Protein AF-A7TBU0-F1 (afdb_monomer)

Solvent-accessible surface area (backbone atoms only — not comparable to full-atom values): 12551 Å² total; per-residue (Å²): 108,48,80,54,97,91,40,65,34,47,54,54,69,54,72,57,92,52,27,30,35,24,38,40,32,31,72,94,74,73,43,72,50,80,39,81,42,82,47,44,81,73,44,90,54,85,77,61,45,43,61,54,53,47,50,53,50,46,59,56,48,52,48,53,46,51,52,48,54,51,55,54,58,72,72,38,53,47,94,56,88,58,69,31,70,50,41,38,29,45,33,42,35,36,43,87,88,78,66,47,77,46,77,49,49,29,39,32,44,81,53,55,54,31,36,38,38,32,31,73,91,43,74,60,38,40,34,37,33,34,75,70,91,46,90,58,37,25,44,28,39,71,51,60,41,95,78,55,57,68,60,49,72,72,66,61,67,60,33,55,35,39,46,45,73,58,46,98,86,53,35,31,56,28,36,37,20,75,83,59,43,32,42,33,38,49,51,89,85,60,88,72,90,71,84,75,80,78,73,85,77,81,82,80,86,81,82,85,90,80,89,85,89,80,135

Sequence (215 aa):
MRFVRGFVARQKGGNIDSYNAGFSVIPELQVAMNIFVNNINVLPKQGTTCFDVADFVHDVFLQALNETLFEMRKDAKFPIDSKPFLGTYQVTQIQALTQRQLNFTAVIEQDGEKLLVIPKANPRGGFALTYIGKPLLFQGEAFSGLGGSCVSSHLGLFGMVKFDPPDAQGFSPGFSAACWKVFAKRITGSSTYESRDHSIVEPRLDDGPSFFSLV

Secondary structure (DSSP, 8-state):
-EEETTEEEEEEEEEETTEEEEEEEEGGGTEEEEEEES-GGGSSSTT--HHHHHHHHHHHHHHHHHHHHHHHHHS---SS--GGG-EEEEEEEE-TTT--EEEEEEEEEEETTEEEEEETT-TT--EEEEEEEETTEEEEEE--SS-S-HHHHHTT-PEEEEEPPP-TTS---EEEEGGGTEEEEE-TT--------------------------

Radius of gyration: 23.62 Å; Cα contacts (8 Å, |Δi|>4): 353; chains: 1; bounding box: 53×41×66 Å

Nearest PDB structures (foldseek):
  8pn8-assembly1_G  TM=3.926E-01  e=4.273E-02  Methylorubrum extorquens AM1
  6ybp-assembly1_L  TM=3.861E-01  e=9.067E-02  Methylorubrum extorquens AM1
  6ybp-assembly1_J  TM=2.424E-01  e=2.125E-02  Methylorubrum extorquens AM1
  2yg2-assembly2_B  TM=3.976E-01  e=2.046E+00  Homo sapiens
  8d4w-assembly1_A-2  TM=2.253E-01  e=2.677E+00  Mycolicibacterium smegmatis

Organism: Nematostella vectensis (NCBI:txid45351)

Structure (mmCIF, N/CA/C/O backbone):
data_AF-A7TBU0-F1
#
_entry.id   AF-A7TBU0-F1
#
loop_
_atom_site.group_PDB
_atom_site.id
_atom_site.type_symbol
_atom_site.label_atom_id
_atom_site.label_alt_id
_atom_site.label_comp_id
_atom_site.label_asym_id
_atom_site.label_entity_id
_atom_site.label_seq_id
_atom_site.pdbx_PDB_ins_code
_atom_site.Cartn_x
_atom_site.Cartn_y
_atom_site.Cartn_z
_atom_site.occupancy
_atom_site.B_iso_or_equiv
_atom_site.auth_seq_id
_atom_site.auth_comp_id
_atom_site.auth_asym_id
_atom_site.auth_atom_id
_atom_site.pdbx_PDB_model_num
ATOM 1 N N . MET A 1 1 ? 6.604 11.612 -26.867 1.00 67.94 1 MET A N 1
ATOM 2 C CA . MET A 1 1 ? 5.572 10.879 -26.097 1.00 67.94 1 MET A CA 1
ATOM 3 C C . MET A 1 1 ? 5.041 9.780 -26.989 1.00 67.94 1 MET A C 1
ATOM 5 O O . MET A 1 1 ? 4.783 10.061 -28.153 1.00 67.94 1 MET A O 1
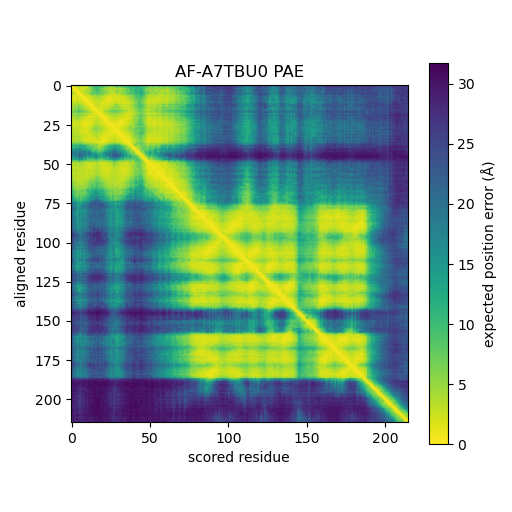ATOM 9 N N . ARG A 1 2 ? 4.934 8.561 -26.466 1.00 74.69 2 ARG A N 1
ATOM 10 C CA . ARG A 1 2 ? 4.471 7.369 -27.187 1.00 74.69 2 ARG A CA 1
ATOM 11 C C . ARG A 1 2 ? 3.543 6.562 -26.282 1.00 74.69 2 ARG A C 1
ATOM 13 O O . ARG A 1 2 ? 3.724 6.571 -25.070 1.00 74.69 2 ARG A O 1
ATOM 20 N N . PHE A 1 3 ? 2.564 5.883 -26.869 1.00 78.75 3 PHE A N 1
ATOM 21 C CA . PHE A 1 3 ? 1.733 4.919 -26.151 1.00 78.75 3 PHE A CA 1
ATOM 22 C C . PHE A 1 3 ? 2.323 3.524 -26.333 1.00 78.75 3 PHE A C 1
ATOM 24 O O . PHE A 1 3 ? 2.519 3.094 -27.467 1.00 78.75 3 PHE A O 1
ATOM 31 N N . VAL A 1 4 ? 2.591 2.829 -25.230 1.00 75.19 4 VAL A N 1
ATOM 32 C CA . VAL A 1 4 ? 3.129 1.465 -25.236 1.00 75.19 4 VAL A CA 1
ATOM 33 C C . VAL A 1 4 ? 2.277 0.618 -24.302 1.00 75.19 4 VAL A C 1
ATOM 35 O O . VAL A 1 4 ? 2.191 0.906 -23.112 1.00 75.19 4 VAL A O 1
ATOM 38 N N . ARG A 1 5 ? 1.591 -0.393 -24.854 1.00 73.75 5 ARG A N 1
ATOM 39 C CA . ARG A 1 5 ? 0.742 -1.344 -24.102 1.00 73.75 5 ARG A CA 1
ATOM 40 C C . ARG A 1 5 ? -0.248 -0.683 -23.125 1.00 73.75 5 ARG A C 1
ATOM 42 O O . ARG A 1 5 ? -0.460 -1.173 -22.025 1.00 73.75 5 ARG A O 1
ATOM 49 N N . GLY A 1 6 ? -0.858 0.432 -23.534 1.00 75.31 6 GLY A N 1
ATOM 50 C CA . GLY A 1 6 ? -1.841 1.167 -22.725 1.00 75.31 6 GLY A CA 1
ATOM 51 C C . GLY A 1 6 ? -1.251 2.199 -21.757 1.00 75.31 6 GLY A C 1
ATOM 52 O O . GLY A 1 6 ? -2.010 2.934 -21.135 1.00 75.31 6 GLY A O 1
ATOM 53 N N . PHE A 1 7 ? 0.077 2.318 -21.676 1.00 80.81 7 PHE A N 1
ATOM 54 C CA . PHE A 1 7 ? 0.768 3.310 -20.850 1.00 80.81 7 PHE A CA 1
ATOM 55 C C . PHE A 1 7 ? 1.349 4.452 -21.687 1.00 80.81 7 PHE A C 1
ATOM 57 O O . PHE A 1 7 ? 1.717 4.268 -22.853 1.00 80.81 7 PHE A O 1
ATOM 64 N N . VAL A 1 8 ? 1.467 5.640 -21.085 1.00 83.81 8 VAL A N 1
ATOM 65 C CA . VAL A 1 8 ? 2.091 6.808 -21.720 1.00 83.81 8 VAL A CA 1
ATOM 66 C C . VAL A 1 8 ? 3.584 6.828 -21.399 1.00 83.81 8 VAL A C 1
ATOM 68 O O . VAL A 1 8 ? 4.013 7.293 -20.345 1.00 83.81 8 VAL A O 1
ATOM 71 N N . ALA A 1 9 ? 4.401 6.397 -22.357 1.00 87.12 9 ALA A N 1
ATOM 72 C CA . ALA A 1 9 ? 5.846 6.540 -22.285 1.00 87.12 9 ALA A CA 1
ATOM 73 C C . ALA A 1 9 ? 6.273 7.970 -22.662 1.00 87.12 9 ALA A C 1
ATOM 75 O O . ALA A 1 9 ? 6.043 8.482 -23.772 1.00 87.12 9 ALA A O 1
ATOM 76 N N . ARG A 1 10 ? 6.944 8.640 -21.725 1.00 88.31 10 ARG A N 1
ATOM 77 C CA . ARG A 1 10 ? 7.571 9.950 -21.917 1.00 88.31 10 ARG A CA 1
ATOM 78 C C . ARG A 1 10 ? 9.047 9.753 -22.205 1.00 88.31 10 ARG A C 1
ATOM 80 O O . ARG A 1 10 ? 9.825 9.430 -21.316 1.00 88.31 10 ARG A O 1
ATOM 87 N N . GLN A 1 11 ? 9.411 9.972 -23.460 1.00 88.25 11 GLN A N 1
ATOM 88 C CA . GLN A 1 11 ? 10.763 9.766 -23.955 1.00 88.25 11 GLN A CA 1
ATOM 89 C C . GLN A 1 11 ? 11.415 11.088 -24.361 1.00 88.25 11 GLN A C 1
ATOM 91 O O . GLN A 1 11 ? 10.754 11.965 -24.928 1.00 88.25 11 GLN A O 1
ATOM 96 N N . LYS A 1 12 ? 12.715 11.211 -24.098 1.00 88.94 12 LYS A N 1
ATOM 97 C CA . LYS A 1 12 ? 13.578 12.283 -24.603 1.00 88.94 12 LYS A CA 1
ATOM 98 C C . LYS A 1 12 ? 14.935 11.694 -24.944 1.00 88.94 12 LYS A C 1
ATOM 100 O O . LYS A 1 12 ? 15.454 10.900 -24.177 1.00 88.94 12 LYS A O 1
ATOM 105 N N . GLY A 1 13 ? 15.515 12.089 -26.066 1.00 88.25 13 GLY A N 1
ATOM 106 C CA . GLY A 1 13 ? 16.815 11.583 -26.491 1.00 88.25 13 GLY A CA 1
ATOM 107 C C . GLY A 1 13 ? 17.667 12.666 -27.122 1.00 88.25 13 GLY A C 1
ATOM 108 O O . GLY A 1 13 ? 17.209 13.792 -27.327 1.00 88.25 13 GLY A O 1
ATOM 109 N N . GLY A 1 14 ? 18.912 12.307 -27.394 1.00 83.44 14 GLY A N 1
ATOM 110 C CA . GLY A 1 14 ? 19.902 13.160 -28.025 1.00 83.44 14 GLY A CA 1
ATOM 111 C C . GLY A 1 14 ? 20.993 12.322 -28.674 1.00 83.44 14 GLY A C 1
ATOM 112 O O . GLY A 1 14 ? 21.224 11.171 -28.301 1.00 83.44 14 GLY A O 1
ATOM 113 N N . ASN A 1 15 ? 21.651 12.907 -29.663 1.00 84.81 15 ASN A N 1
ATOM 114 C CA . ASN A 1 15 ? 22.709 12.270 -30.425 1.00 84.81 15 ASN A CA 1
ATOM 115 C C . ASN A 1 15 ? 23.954 13.156 -30.468 1.00 84.81 15 ASN A C 1
ATOM 117 O O . ASN A 1 15 ? 23.857 14.381 -30.525 1.00 84.81 15 ASN A O 1
ATOM 121 N N . ILE A 1 16 ? 25.118 12.513 -30.463 1.00 83.25 16 ILE A N 1
ATOM 122 C CA . ILE A 1 16 ? 26.411 13.129 -30.762 1.00 83.25 16 ILE A CA 1
ATOM 123 C C . ILE A 1 16 ? 27.105 12.172 -31.725 1.00 83.25 16 ILE A C 1
ATOM 125 O O . ILE A 1 16 ? 27.402 11.041 -31.352 1.00 83.25 16 ILE A O 1
ATOM 129 N N . ASP A 1 17 ? 27.319 12.594 -32.968 1.00 84.06 17 ASP A N 1
ATOM 130 C CA . ASP A 1 17 ? 27.868 11.753 -34.037 1.00 84.06 17 ASP A CA 1
ATOM 131 C C . ASP A 1 17 ? 27.127 10.403 -34.166 1.00 84.06 17 ASP A C 1
ATOM 133 O O . ASP A 1 17 ? 25.919 10.372 -34.414 1.00 84.06 17 ASP A O 1
ATOM 137 N N . SER A 1 18 ? 27.832 9.279 -33.987 1.00 80.19 18 SER A N 1
ATOM 138 C CA . SER A 1 18 ? 27.267 7.923 -33.993 1.00 80.19 18 SER A CA 1
ATOM 139 C C . SER A 1 18 ? 26.702 7.471 -32.642 1.00 80.19 18 SER A C 1
ATOM 141 O O . SER A 1 18 ? 26.138 6.378 -32.561 1.00 80.19 18 SER A O 1
ATOM 143 N N . TYR A 1 19 ? 26.866 8.267 -31.586 1.00 83.19 19 TYR A N 1
ATOM 144 C CA . TYR A 1 19 ? 26.372 7.968 -30.247 1.00 83.19 19 TYR A CA 1
ATOM 145 C C . TYR A 1 19 ? 24.928 8.437 -30.108 1.00 83.19 19 TYR A C 1
ATOM 147 O O . TYR A 1 19 ? 24.568 9.546 -30.510 1.00 83.19 19 TYR A O 1
ATOM 155 N N . ASN A 1 20 ? 24.097 7.601 -29.497 1.00 85.62 20 ASN A N 1
ATOM 156 C CA . ASN A 1 20 ? 22.697 7.907 -29.257 1.00 85.62 20 ASN A CA 1
ATOM 157 C C . ASN A 1 20 ? 22.343 7.617 -27.797 1.00 85.62 20 ASN A C 1
ATOM 159 O O . ASN A 1 20 ? 22.693 6.564 -27.268 1.00 85.62 20 ASN A O 1
ATOM 163 N N . ALA A 1 21 ? 21.656 8.547 -27.144 1.00 88.00 21 ALA A N 1
ATOM 164 C CA . ALA A 1 21 ? 21.174 8.384 -25.784 1.00 88.00 21 ALA A CA 1
ATOM 165 C C . ALA A 1 21 ? 19.680 8.699 -25.697 1.00 88.00 21 ALA A C 1
ATOM 167 O O . ALA A 1 21 ? 19.179 9.610 -26.359 1.00 88.00 21 ALA A O 1
ATOM 168 N N . GLY A 1 22 ? 18.973 7.955 -24.853 1.00 89.31 22 GLY A N 1
ATOM 169 C CA . GLY A 1 22 ? 17.542 8.104 -24.628 1.00 89.31 22 GLY A CA 1
ATOM 170 C C . GLY A 1 22 ? 17.189 7.933 -23.161 1.00 89.31 22 GLY A C 1
ATOM 171 O O . GLY A 1 22 ? 17.712 7.057 -22.480 1.00 89.31 22 GLY A O 1
ATOM 172 N N . PHE A 1 23 ? 16.274 8.761 -22.684 1.00 91.19 23 PHE A N 1
ATOM 173 C CA . PHE A 1 23 ? 15.581 8.600 -21.421 1.00 91.19 23 PHE A CA 1
ATOM 174 C C . PHE A 1 23 ? 14.129 8.259 -21.702 1.00 91.19 23 PHE A C 1
ATOM 176 O O . PHE A 1 23 ? 13.505 8.883 -22.566 1.00 91.19 23 PHE A O 1
ATOM 183 N N . SER A 1 24 ? 13.589 7.299 -20.965 1.00 91.06 24 SER A N 1
ATOM 184 C CA . SER A 1 24 ? 12.186 6.921 -21.046 1.00 91.06 24 SER A CA 1
ATOM 185 C C . SER A 1 24 ? 11.595 6.749 -19.657 1.00 91.06 24 SER A C 1
ATOM 187 O O . SER A 1 24 ? 12.209 6.120 -18.798 1.00 91.06 24 SER A O 1
ATOM 189 N N . VAL A 1 25 ? 10.402 7.300 -19.445 1.00 88.75 25 VAL A N 1
ATOM 190 C CA . VAL A 1 25 ? 9.667 7.229 -18.178 1.00 88.75 25 VAL A CA 1
ATOM 191 C C . VAL A 1 25 ? 8.232 6.806 -18.435 1.00 88.75 25 VAL A C 1
ATOM 193 O O . VAL A 1 25 ? 7.577 7.365 -19.315 1.00 88.75 25 VAL A O 1
ATOM 196 N N . ILE A 1 26 ? 7.734 5.887 -17.612 1.00 85.94 26 ILE A N 1
ATOM 197 C CA . ILE A 1 26 ? 6.312 5.565 -17.483 1.00 85.94 26 ILE A CA 1
ATOM 198 C C . ILE A 1 26 ? 5.892 5.976 -16.065 1.00 85.94 26 ILE A C 1
ATOM 200 O O . ILE A 1 26 ? 6.120 5.217 -15.116 1.00 85.94 26 ILE A O 1
ATOM 204 N N . PRO A 1 27 ? 5.355 7.200 -15.885 1.00 77.00 27 PRO A N 1
ATOM 205 C CA . PRO A 1 27 ? 5.055 7.746 -14.562 1.00 77.00 27 PRO A CA 1
ATOM 206 C C . PRO A 1 27 ? 4.079 6.889 -13.756 1.00 77.00 27 PRO A C 1
ATOM 208 O O . PRO A 1 27 ? 4.253 6.744 -12.550 1.00 77.00 27 PRO A O 1
ATOM 211 N N . GLU A 1 28 ? 3.088 6.297 -14.423 1.00 67.88 28 GLU A N 1
ATOM 212 C CA . GLU A 1 28 ? 2.044 5.474 -13.809 1.00 67.88 28 GLU A CA 1
ATOM 213 C C . GLU A 1 28 ? 2.620 4.235 -13.116 1.00 67.88 28 GLU A C 1
ATOM 215 O O . GLU A 1 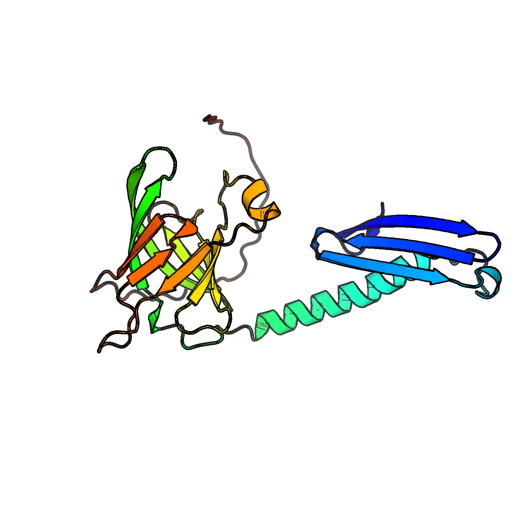28 ? 2.075 3.776 -12.117 1.00 67.88 28 GLU A O 1
ATOM 220 N N . LEU A 1 29 ? 3.743 3.721 -13.622 1.00 75.81 29 LEU A N 1
ATOM 221 C CA . LEU A 1 29 ? 4.433 2.555 -13.072 1.00 75.81 29 LEU A CA 1
ATOM 222 C C . LEU A 1 29 ? 5.639 2.931 -12.207 1.00 75.81 29 LEU A C 1
ATOM 224 O O . LEU A 1 29 ? 6.294 2.045 -11.672 1.00 75.81 29 LEU A O 1
ATOM 228 N N . GLN A 1 30 ? 5.957 4.224 -12.087 1.00 82.19 30 GLN A N 1
ATOM 229 C CA . GLN A 1 30 ? 7.189 4.713 -11.453 1.00 82.19 30 GLN A CA 1
ATOM 230 C C . GLN A 1 30 ? 8.462 4.071 -12.040 1.00 82.19 30 GLN A C 1
ATOM 232 O O . GLN A 1 30 ? 9.470 3.900 -11.357 1.00 82.19 30 GLN A O 1
ATOM 237 N N . VAL A 1 31 ? 8.426 3.736 -13.332 1.00 84.00 31 VAL A N 1
ATOM 238 C CA . VAL A 1 31 ? 9.540 3.112 -14.053 1.00 84.00 31 VAL A CA 1
ATOM 239 C C . VAL A 1 31 ? 10.244 4.168 -14.892 1.00 84.00 31 VAL A C 1
ATOM 241 O O . VAL A 1 31 ? 9.610 4.922 -15.634 1.00 84.00 31 VAL A O 1
ATOM 244 N N . ALA A 1 32 ? 11.570 4.189 -14.809 1.00 87.75 32 ALA A N 1
ATOM 245 C CA . ALA A 1 32 ? 12.422 5.007 -15.657 1.00 87.75 32 ALA A CA 1
ATOM 246 C C . ALA A 1 32 ? 13.610 4.188 -16.166 1.00 87.75 32 ALA A C 1
ATOM 248 O O . ALA A 1 32 ? 14.128 3.322 -15.463 1.00 87.75 32 ALA A O 1
ATOM 249 N N . MET A 1 33 ? 14.062 4.487 -17.381 1.00 89.38 33 MET A N 1
ATOM 250 C CA . MET A 1 33 ? 15.233 3.860 -17.986 1.00 89.38 33 MET A CA 1
ATOM 251 C C . MET A 1 33 ? 16.085 4.879 -18.739 1.00 89.38 33 MET A C 1
ATOM 253 O O . MET A 1 33 ? 15.571 5.808 -19.366 1.00 89.38 33 MET A O 1
ATOM 257 N N . ASN A 1 34 ? 17.397 4.659 -18.697 1.00 91.88 34 ASN A N 1
ATOM 258 C CA . ASN A 1 34 ? 18.381 5.343 -19.525 1.00 91.88 34 ASN A CA 1
ATOM 259 C C . ASN A 1 34 ? 18.964 4.339 -20.517 1.00 91.88 34 ASN A C 1
ATOM 261 O O . ASN A 1 34 ? 19.312 3.223 -20.136 1.00 91.88 34 ASN A O 1
ATOM 265 N N . ILE A 1 35 ? 19.101 4.746 -21.771 1.00 89.19 35 ILE A N 1
ATOM 266 C CA . ILE A 1 35 ? 19.623 3.920 -22.854 1.00 89.19 35 ILE A CA 1
ATOM 267 C C . ILE A 1 35 ? 20.784 4.668 -23.477 1.00 89.19 35 ILE A C 1
ATOM 269 O O . ILE A 1 35 ? 20.631 5.816 -23.890 1.00 89.19 35 ILE A O 1
ATOM 273 N N . PHE A 1 36 ? 21.929 4.000 -23.568 1.00 88.19 36 PHE A N 1
ATOM 274 C CA . PHE A 1 36 ? 23.135 4.531 -24.188 1.00 88.19 36 PHE A CA 1
ATOM 275 C C . PHE A 1 36 ? 23.591 3.573 -25.285 1.00 88.19 36 PHE A C 1
ATOM 277 O O . PHE A 1 36 ? 23.885 2.409 -25.025 1.00 88.19 36 PHE A O 1
ATOM 284 N N . VAL A 1 37 ? 23.642 4.073 -26.515 1.00 82.69 37 VAL A N 1
ATOM 285 C CA . VAL A 1 37 ? 24.074 3.346 -27.707 1.00 82.69 37 VAL A CA 1
ATOM 286 C C . VAL A 1 37 ? 25.362 3.992 -28.196 1.00 82.69 37 VAL A C 1
ATOM 288 O O . VAL A 1 37 ? 25.385 5.166 -28.562 1.00 82.69 37 VAL A O 1
ATOM 291 N N . ASN A 1 38 ? 26.449 3.226 -28.180 1.00 81.38 38 ASN A N 1
ATOM 292 C CA . ASN A 1 38 ? 27.783 3.706 -28.543 1.00 81.38 38 ASN A CA 1
ATOM 293 C C . ASN A 1 38 ? 27.980 3.873 -30.057 1.00 81.38 38 ASN A C 1
ATOM 295 O O . ASN A 1 38 ? 28.812 4.668 -30.485 1.00 81.38 38 ASN A O 1
ATOM 299 N N . ASN A 1 39 ? 27.237 3.126 -30.874 1.00 76.81 39 ASN A N 1
ATOM 300 C CA . ASN A 1 39 ? 27.324 3.240 -32.319 1.00 76.81 39 ASN A CA 1
ATOM 301 C C . ASN A 1 39 ? 26.024 2.806 -33.003 1.00 76.81 39 ASN A C 1
ATOM 303 O O . ASN A 1 39 ? 25.761 1.617 -33.182 1.00 76.81 39 ASN A O 1
ATOM 307 N N . ILE A 1 40 ? 25.231 3.782 -33.438 1.00 69.56 40 ILE A N 1
ATOM 308 C CA . ILE A 1 40 ? 23.985 3.539 -34.171 1.00 69.56 40 ILE A CA 1
ATOM 309 C C . ILE A 1 40 ? 24.212 2.851 -35.528 1.00 69.56 40 ILE A C 1
ATOM 311 O O . ILE A 1 40 ? 23.331 2.149 -36.016 1.00 69.56 40 ILE A O 1
ATOM 315 N N . ASN A 1 41 ? 25.407 2.989 -36.112 1.00 66.19 41 ASN A N 1
ATOM 316 C CA . ASN A 1 41 ? 25.751 2.416 -37.416 1.00 66.19 41 ASN A CA 1
ATOM 317 C C . ASN A 1 41 ? 26.154 0.934 -37.337 1.00 66.19 41 ASN A C 1
ATOM 319 O O . ASN A 1 41 ? 26.294 0.288 -38.371 1.00 66.19 41 ASN A O 1
ATOM 323 N N . VAL A 1 42 ? 26.358 0.390 -36.129 1.00 62.31 42 VAL A N 1
ATOM 324 C CA . VAL A 1 42 ? 26.653 -1.042 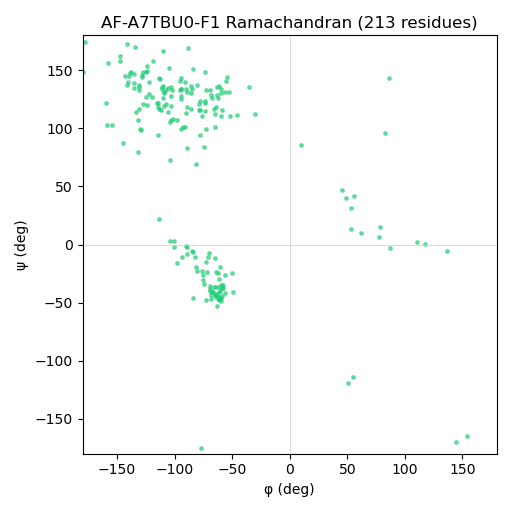-35.917 1.00 62.31 42 VAL A CA 1
ATOM 325 C C . VAL A 1 42 ? 25.374 -1.880 -35.931 1.00 62.31 42 VAL A C 1
ATOM 327 O O . VAL A 1 42 ? 25.430 -3.084 -36.172 1.00 62.31 42 VAL A O 1
ATOM 330 N N . LEU A 1 43 ? 24.207 -1.260 -35.726 1.00 57.91 43 LEU A N 1
ATOM 331 C CA . LEU A 1 43 ? 22.930 -1.946 -35.864 1.00 57.91 43 LEU A CA 1
ATOM 332 C C . LEU A 1 43 ? 22.587 -2.045 -37.362 1.00 57.91 43 LEU A C 1
ATOM 334 O O . LEU A 1 43 ? 22.388 -1.021 -38.014 1.00 57.91 43 LEU A O 1
ATOM 338 N N . PRO A 1 44 ? 22.508 -3.265 -37.934 1.00 50.81 44 PRO A N 1
ATOM 339 C CA . PRO A 1 44 ? 22.452 -3.481 -39.385 1.00 50.81 44 PRO A CA 1
ATOM 340 C C . PRO A 1 44 ? 21.181 -2.931 -40.049 1.00 50.81 44 PRO A C 1
ATOM 342 O O . PRO A 1 44 ? 21.113 -2.826 -41.271 1.00 50.81 44 PRO A O 1
ATOM 345 N N . LYS A 1 45 ? 20.175 -2.544 -39.257 1.00 56.75 45 LYS A N 1
ATOM 346 C CA . LYS A 1 45 ? 19.039 -1.745 -39.715 1.00 56.75 45 LYS A CA 1
ATOM 347 C C . LYS A 1 45 ? 19.330 -0.273 -39.435 1.00 56.75 45 LYS A C 1
ATOM 349 O O . LYS A 1 45 ? 19.133 0.192 -38.308 1.00 56.75 45 LYS A O 1
ATOM 354 N N . GLN A 1 46 ? 19.774 0.440 -40.473 1.00 51.94 46 GLN A N 1
ATOM 355 C CA . GLN A 1 46 ? 19.820 1.904 -40.502 1.00 51.94 46 GLN A CA 1
ATOM 356 C C . GLN A 1 46 ? 18.487 2.448 -39.966 1.00 51.94 46 GLN A C 1
ATOM 358 O O . GLN A 1 46 ? 17.444 2.238 -40.579 1.00 51.94 46 GLN A O 1
ATOM 363 N N . GLY A 1 47 ? 18.515 3.074 -38.789 1.00 54.97 47 GLY A N 1
ATOM 364 C CA . GLY A 1 47 ? 17.318 3.618 -38.143 1.00 54.97 47 GLY A CA 1
ATOM 365 C C . GLY A 1 47 ? 16.944 3.002 -36.798 1.00 54.97 47 GLY A C 1
ATOM 366 O O . GLY A 1 47 ? 15.976 3.466 -36.217 1.00 54.97 47 GLY A O 1
ATOM 367 N N . THR A 1 48 ? 17.695 2.027 -36.270 1.00 63.41 48 THR A N 1
ATOM 368 C CA . THR A 1 48 ? 17.472 1.565 -34.886 1.00 63.41 48 THR A CA 1
ATOM 369 C C . THR A 1 48 ? 17.983 2.623 -33.904 1.00 63.41 48 THR A C 1
ATOM 371 O O . THR A 1 48 ? 19.181 2.747 -33.666 1.00 63.41 48 THR A O 1
ATOM 374 N N . THR A 1 49 ? 17.076 3.430 -33.370 1.00 75.44 49 THR A N 1
ATOM 375 C CA . THR A 1 49 ? 17.356 4.516 -32.425 1.00 75.44 49 THR A CA 1
ATOM 376 C C . THR A 1 49 ? 17.343 4.023 -30.975 1.00 75.44 49 THR A C 1
ATOM 378 O O . THR A 1 49 ? 16.868 2.928 -30.672 1.00 75.44 49 THR A O 1
ATOM 381 N N . CYS A 1 50 ? 17.808 4.856 -30.036 1.00 78.94 50 CYS A N 1
ATOM 382 C CA . CYS A 1 50 ? 17.623 4.590 -28.604 1.00 78.94 50 CYS A CA 1
ATOM 383 C C . CYS A 1 50 ? 16.140 4.409 -28.224 1.00 78.94 50 CYS A C 1
ATOM 385 O O . CYS A 1 50 ? 15.842 3.709 -27.260 1.00 78.94 50 CYS A O 1
ATOM 387 N N . PHE A 1 51 ? 15.213 4.995 -28.991 1.00 83.56 51 PHE A N 1
ATOM 388 C CA . PHE A 1 51 ? 13.776 4.864 -28.768 1.00 83.56 51 PHE A CA 1
ATOM 389 C C . PHE A 1 51 ? 13.245 3.499 -29.196 1.00 83.56 51 PHE A C 1
ATOM 391 O O . PHE A 1 51 ? 12.382 2.964 -28.517 1.00 83.56 51 PHE A O 1
ATOM 398 N N . ASP A 1 52 ? 13.792 2.895 -30.252 1.00 82.31 52 ASP A N 1
ATOM 399 C CA . ASP A 1 52 ? 13.393 1.543 -30.662 1.00 82.31 52 ASP A CA 1
ATOM 400 C C . ASP A 1 52 ? 13.868 0.499 -29.646 1.00 82.31 52 ASP A C 1
ATOM 402 O O . ASP A 1 52 ? 13.153 -0.453 -29.338 1.00 82.31 52 ASP A O 1
ATOM 406 N N . VAL A 1 53 ? 15.047 0.719 -29.050 1.00 82.06 53 VAL A N 1
ATOM 407 C CA . VAL A 1 53 ? 15.511 -0.070 -27.899 1.00 82.06 53 VAL A CA 1
ATOM 408 C C . VAL A 1 53 ? 14.588 0.144 -26.697 1.00 82.06 53 VAL A C 1
ATOM 410 O O . VAL A 1 53 ? 14.224 -0.827 -26.041 1.00 82.06 53 VAL A O 1
ATOM 413 N N . ALA A 1 54 ? 14.170 1.385 -26.421 1.00 86.06 54 ALA A N 1
ATOM 414 C CA . ALA A 1 54 ? 13.242 1.679 -25.328 1.00 86.06 54 ALA A CA 1
ATOM 415 C C . ALA A 1 54 ? 11.908 0.960 -25.511 1.00 86.06 54 ALA A C 1
ATOM 417 O O . ALA A 1 54 ? 11.403 0.358 -24.571 1.00 86.06 54 ALA A O 1
ATOM 418 N N . ASP A 1 55 ? 11.357 1.004 -26.721 1.00 84.50 55 ASP A N 1
ATOM 419 C CA . ASP A 1 55 ? 10.074 0.393 -27.042 1.00 84.50 55 ASP A CA 1
ATOM 420 C C . ASP A 1 55 ? 10.154 -1.134 -26.951 1.00 84.50 55 ASP A C 1
ATOM 422 O O . ASP A 1 55 ? 9.275 -1.742 -26.347 1.00 84.50 55 ASP A O 1
ATOM 426 N N . PHE A 1 56 ? 11.247 -1.746 -27.422 1.00 84.88 56 PHE A N 1
ATOM 427 C CA . PHE A 1 56 ? 11.497 -3.175 -27.217 1.00 84.88 56 PHE A CA 1
ATOM 428 C C . PHE A 1 56 ? 11.568 -3.542 -25.729 1.00 84.88 56 PHE A C 1
ATOM 430 O O . PHE A 1 56 ? 10.918 -4.491 -25.290 1.00 84.88 56 PHE A O 1
ATOM 437 N N . VAL A 1 57 ? 12.337 -2.784 -24.937 1.00 84.25 57 VAL A N 1
ATOM 438 C CA . VAL A 1 57 ? 12.457 -3.040 -23.496 1.00 84.25 57 VAL A CA 1
ATOM 439 C C . VAL A 1 57 ? 11.104 -2.873 -22.819 1.00 84.25 57 VAL A C 1
ATOM 441 O O . VAL A 1 57 ? 10.741 -3.729 -22.023 1.00 84.25 57 VAL A O 1
ATOM 444 N N . HIS A 1 58 ? 10.335 -1.832 -23.142 1.00 87.12 58 HIS A N 1
ATOM 445 C CA . HIS A 1 58 ? 8.987 -1.670 -22.609 1.00 87.12 58 HIS A CA 1
ATOM 446 C C . HIS A 1 58 ? 8.077 -2.836 -22.989 1.00 87.12 58 HIS A C 1
ATOM 448 O O . HIS A 1 58 ? 7.387 -3.342 -22.118 1.00 87.12 58 HIS A O 1
ATOM 454 N N . ASP A 1 59 ? 8.061 -3.278 -24.246 1.00 84.12 59 ASP A N 1
ATOM 455 C CA . ASP A 1 59 ? 7.177 -4.365 -24.674 1.00 84.12 59 ASP A CA 1
ATOM 456 C C . ASP A 1 59 ? 7.441 -5.654 -23.888 1.00 84.12 59 ASP A C 1
ATOM 458 O O . ASP A 1 59 ? 6.501 -6.285 -23.404 1.00 84.12 59 ASP A O 1
ATOM 462 N N . VAL A 1 60 ? 8.714 -6.008 -23.697 1.00 85.12 60 VAL A N 1
ATOM 463 C CA . VAL A 1 60 ? 9.102 -7.205 -22.938 1.00 85.12 60 VAL A CA 1
ATOM 464 C C . VAL A 1 60 ? 8.871 -7.010 -21.438 1.00 85.12 60 VAL A C 1
ATOM 466 O O . VAL A 1 60 ? 8.283 -7.861 -20.771 1.00 85.12 60 VAL A O 1
ATOM 469 N N . PHE A 1 61 ? 9.323 -5.882 -20.892 1.00 84.38 61 PHE A N 1
ATOM 470 C CA . PHE A 1 61 ? 9.273 -5.606 -19.460 1.00 84.38 61 PHE A CA 1
ATOM 471 C C . PHE A 1 61 ? 7.847 -5.405 -18.954 1.00 84.38 61 PHE A C 1
ATOM 473 O O . PHE A 1 61 ? 7.503 -5.937 -17.905 1.00 84.38 61 PHE A O 1
ATOM 480 N N . LEU A 1 62 ? 7.007 -4.666 -19.683 1.00 83.75 62 LEU A N 1
ATOM 481 C CA . LEU A 1 62 ? 5.617 -4.425 -19.292 1.00 83.75 62 LEU A CA 1
ATOM 482 C C . LEU A 1 62 ? 4.802 -5.713 -19.320 1.00 83.75 62 LEU A C 1
ATOM 484 O O . LEU A 1 62 ? 3.965 -5.909 -18.443 1.00 83.75 62 LEU A O 1
ATOM 488 N N . GLN A 1 63 ? 5.060 -6.599 -20.284 1.00 81.06 63 GLN A N 1
ATOM 489 C CA . GLN A 1 63 ? 4.429 -7.913 -20.308 1.00 81.06 63 GLN A CA 1
ATOM 490 C C . GLN A 1 63 ? 4.840 -8.736 -19.083 1.00 81.06 63 GLN A C 1
ATOM 492 O O . GLN A 1 63 ? 3.972 -9.184 -18.336 1.00 81.06 63 GLN A O 1
ATOM 497 N N . ALA A 1 64 ? 6.146 -8.868 -18.835 1.00 82.44 64 ALA A N 1
ATOM 498 C CA . ALA A 1 64 ? 6.654 -9.617 -17.691 1.00 82.44 64 ALA A CA 1
ATOM 499 C C . ALA A 1 64 ? 6.168 -9.031 -16.356 1.00 82.44 64 ALA A C 1
ATOM 501 O O . ALA A 1 64 ? 5.784 -9.778 -15.460 1.00 82.44 64 ALA A O 1
ATOM 502 N N . LEU A 1 65 ? 6.126 -7.701 -16.226 1.00 80.25 65 LEU A N 1
ATOM 503 C CA . LEU A 1 65 ? 5.547 -7.025 -15.067 1.00 80.25 65 LEU A CA 1
ATOM 504 C C . LEU A 1 65 ? 4.068 -7.352 -14.907 1.00 80.25 65 LEU A C 1
ATOM 506 O O . LEU A 1 65 ? 3.649 -7.657 -13.800 1.00 80.25 65 LEU A O 1
ATOM 510 N N . ASN A 1 66 ? 3.273 -7.271 -15.974 1.00 74.88 66 ASN A N 1
ATOM 511 C CA . ASN A 1 66 ? 1.838 -7.513 -15.889 1.00 74.88 66 ASN A CA 1
ATOM 512 C C . ASN A 1 66 ? 1.537 -8.965 -15.499 1.00 74.88 66 ASN A C 1
ATOM 514 O O . ASN A 1 66 ? 0.722 -9.203 -14.614 1.00 74.88 66 ASN A O 1
ATOM 518 N N . GLU A 1 67 ? 2.239 -9.926 -16.103 1.00 77.50 67 GLU A N 1
ATOM 519 C CA . GLU A 1 67 ? 2.142 -11.344 -15.745 1.00 77.50 67 GLU A CA 1
ATOM 520 C C . GLU A 1 67 ? 2.573 -11.571 -14.291 1.00 77.50 67 GLU A C 1
ATOM 522 O O . GLU A 1 67 ? 1.833 -12.173 -13.519 1.00 77.50 67 GLU A O 1
ATOM 527 N N . THR A 1 68 ? 3.709 -11.004 -13.874 1.00 74.75 68 THR A N 1
ATOM 528 C CA . THR A 1 68 ? 4.205 -11.135 -12.495 1.00 74.75 68 THR A CA 1
ATOM 529 C C . THR A 1 68 ? 3.244 -10.504 -11.490 1.00 74.75 68 THR A C 1
ATOM 531 O O . THR A 1 68 ? 2.923 -11.127 -10.486 1.00 74.75 68 THR A O 1
ATOM 534 N N . LEU A 1 69 ? 2.737 -9.296 -11.749 1.00 70.50 69 LEU A N 1
ATOM 535 C CA . LEU A 1 69 ? 1.772 -8.620 -10.879 1.00 70.50 69 LEU A CA 1
ATOM 536 C C . LEU A 1 69 ? 0.446 -9.382 -10.808 1.00 70.50 69 LEU A C 1
ATOM 538 O O . LEU A 1 69 ? -0.175 -9.423 -9.748 1.00 70.50 69 LEU A O 1
ATOM 542 N N . PHE A 1 70 ? 0.011 -9.985 -11.915 1.00 72.88 70 PHE A N 1
ATOM 543 C CA . PHE A 1 70 ? -1.193 -10.805 -11.953 1.00 72.88 70 PHE A CA 1
ATOM 544 C C . PHE A 1 70 ? -1.023 -12.098 -11.151 1.00 72.88 70 PHE A C 1
ATOM 546 O O . PHE A 1 70 ? -1.874 -12.401 -10.319 1.00 72.88 70 PHE A O 1
ATOM 553 N N . GLU A 1 71 ? 0.084 -12.822 -11.332 1.00 74.31 71 GLU A N 1
ATOM 554 C CA . GLU A 1 71 ? 0.385 -14.026 -10.548 1.00 74.31 71 GLU A CA 1
ATOM 555 C C . GLU A 1 71 ? 0.584 -13.696 -9.060 1.00 74.31 71 GLU A C 1
ATOM 557 O O . GLU A 1 71 ? -0.009 -14.349 -8.205 1.00 74.31 71 GLU A O 1
ATOM 562 N N . MET A 1 72 ? 1.307 -12.618 -8.730 1.00 66.88 72 MET A N 1
ATOM 563 C CA . MET A 1 72 ? 1.446 -12.142 -7.347 1.00 66.88 72 MET A CA 1
ATOM 564 C C . MET A 1 72 ? 0.087 -11.828 -6.710 1.00 66.88 72 MET A C 1
ATOM 566 O O . MET A 1 72 ? -0.124 -12.127 -5.539 1.00 66.88 72 MET A O 1
ATOM 570 N N . ARG A 1 73 ? -0.863 -11.270 -7.474 1.00 66.00 73 ARG A N 1
ATOM 571 C CA . ARG A 1 73 ? -2.224 -11.001 -6.985 1.00 66.00 73 ARG A CA 1
ATOM 572 C C . ARG A 1 73 ? -3.084 -12.247 -6.796 1.00 66.00 73 ARG A C 1
ATOM 574 O O . ARG A 1 73 ? -4.037 -12.172 -6.029 1.00 66.00 73 ARG A O 1
ATOM 581 N N . LYS A 1 74 ? -2.807 -13.366 -7.470 1.00 69.19 74 LYS A N 1
ATOM 582 C CA . LYS A 1 74 ? -3.596 -14.598 -7.283 1.00 69.19 74 LYS A CA 1
ATOM 583 C C . LYS A 1 74 ? -3.363 -15.224 -5.913 1.00 69.19 74 LYS A C 1
ATOM 585 O O . LYS A 1 74 ? -4.313 -15.674 -5.281 1.00 69.19 74 LYS A O 1
ATOM 590 N N . ASP A 1 75 ? -2.115 -15.209 -5.458 1.00 69.06 75 ASP A N 1
ATOM 591 C CA . ASP A 1 75 ? -1.707 -15.805 -4.181 1.00 69.06 75 ASP A CA 1
ATOM 592 C C . ASP A 1 75 ? -1.536 -14.775 -3.057 1.00 69.06 75 ASP A C 1
ATOM 594 O O . ASP A 1 75 ? -1.164 -15.126 -1.934 1.00 69.06 75 ASP A O 1
ATOM 598 N N . ALA A 1 76 ? -1.831 -13.508 -3.355 1.00 67.56 76 ALA A N 1
ATOM 599 C CA . ALA A 1 76 ? -1.805 -12.384 -2.435 1.00 67.56 76 ALA A CA 1
ATOM 600 C C . ALA A 1 76 ? -2.614 -12.685 -1.165 1.00 67.56 76 ALA A C 1
ATOM 602 O O . ALA A 1 76 ? -3.846 -12.749 -1.165 1.00 67.56 76 ALA A O 1
ATOM 603 N N . LYS A 1 77 ? -1.902 -12.836 -0.048 1.00 78.38 77 LYS A N 1
ATOM 604 C CA . LYS A 1 77 ? -2.477 -13.010 1.287 1.00 78.38 77 LYS A CA 1
ATOM 605 C C . LYS A 1 77 ? -1.933 -11.938 2.205 1.00 78.38 77 LYS A C 1
ATOM 607 O O . LYS A 1 77 ? -0.787 -11.512 2.076 1.00 78.38 77 LYS A O 1
ATOM 612 N N . PHE A 1 78 ? -2.746 -11.541 3.179 1.00 81.12 78 PHE A N 1
ATOM 613 C CA . PHE A 1 78 ? -2.275 -10.653 4.226 1.00 81.12 78 PHE A CA 1
ATOM 614 C C . PHE A 1 78 ? -1.053 -11.282 4.923 1.00 81.12 78 PHE A C 1
ATOM 616 O O . PHE A 1 78 ? -1.102 -12.460 5.281 1.00 81.12 78 PHE A O 1
ATOM 623 N N . PRO A 1 79 ? 0.051 -10.537 5.104 1.00 81.69 79 PRO A N 1
ATOM 624 C CA . PRO A 1 79 ? 1.343 -11.113 5.493 1.00 81.69 79 PRO A CA 1
ATOM 625 C C . PRO A 1 79 ? 1.399 -11.624 6.941 1.00 81.69 79 PRO A C 1
ATOM 627 O O . PRO A 1 79 ? 2.363 -12.283 7.325 1.00 81.69 79 PRO A O 1
ATOM 630 N N . ILE A 1 80 ? 0.390 -11.312 7.753 1.00 86.75 80 ILE A N 1
ATOM 631 C CA . ILE A 1 80 ? 0.229 -11.771 9.138 1.00 86.75 80 ILE A CA 1
ATOM 632 C C . ILE A 1 80 ? -1.215 -12.235 9.359 1.00 86.75 80 ILE A C 1
ATOM 634 O O . ILE A 1 80 ? -2.074 -11.982 8.518 1.00 86.75 80 ILE A O 1
ATOM 638 N N . ASP A 1 81 ? -1.509 -12.879 10.493 1.00 88.75 81 ASP A N 1
ATOM 639 C CA . ASP A 1 81 ? -2.901 -13.165 10.857 1.00 88.75 81 ASP A CA 1
ATOM 640 C C . ASP A 1 81 ? -3.693 -11.850 10.947 1.00 88.75 81 ASP A C 1
ATOM 642 O O . ASP A 1 81 ? -3.387 -10.973 11.759 1.00 88.75 81 ASP A O 1
ATOM 646 N N . SER A 1 82 ? -4.679 -11.693 10.063 1.00 90.31 82 SER A N 1
ATOM 647 C CA . SER A 1 82 ? -5.500 -10.489 9.957 1.00 90.31 82 SER A CA 1
ATOM 648 C C . SER A 1 82 ? -6.606 -10.453 11.007 1.00 90.31 82 SER A C 1
ATOM 650 O O . SER A 1 82 ? -7.076 -9.369 11.363 1.00 90.31 82 SER A O 1
ATOM 652 N N . LYS A 1 83 ? -6.997 -11.618 11.544 1.00 91.25 83 LYS A N 1
ATOM 653 C CA . LYS A 1 83 ? -8.137 -11.794 12.451 1.00 91.25 83 LYS A CA 1
ATOM 654 C C . LYS A 1 83 ? -8.166 -10.795 13.617 1.00 91.25 83 LYS A C 1
ATOM 656 O O . LYS A 1 83 ? -9.253 -10.273 13.888 1.00 91.25 83 LYS A O 1
ATOM 661 N N . PRO A 1 84 ? -7.037 -10.445 14.269 1.00 93.06 84 PRO A N 1
ATOM 662 C CA . PRO A 1 84 ? -7.051 -9.473 15.357 1.00 93.06 84 PRO A CA 1
ATOM 663 C C . PRO A 1 84 ? -7.512 -8.072 14.940 1.00 93.06 84 PRO A C 1
ATOM 665 O O . PRO A 1 84 ? -7.999 -7.312 15.774 1.00 93.06 84 PRO A O 1
ATOM 668 N N . PHE A 1 85 ? -7.380 -7.707 13.666 1.00 93.44 85 PHE A N 1
ATOM 669 C CA . PHE A 1 85 ? -7.658 -6.359 13.163 1.00 93.44 85 PHE A CA 1
ATOM 670 C C . PHE A 1 85 ? -9.051 -6.231 12.525 1.00 93.44 85 PHE A C 1
ATOM 672 O O . PHE A 1 85 ? -9.552 -5.121 12.374 1.00 93.44 85 PHE A O 1
ATOM 679 N N . LEU A 1 86 ? -9.707 -7.350 12.194 1.00 93.38 86 LEU A N 1
ATOM 680 C CA . LEU A 1 86 ? -10.999 -7.374 11.495 1.00 93.38 86 LEU A CA 1
ATOM 681 C C . LEU A 1 86 ? -12.184 -7.137 12.425 1.00 93.38 86 LEU A C 1
ATOM 683 O O . LEU A 1 86 ? -12.259 -7.741 13.496 1.00 93.38 86 LEU A O 1
ATOM 687 N N . GLY A 1 87 ? -13.156 -6.332 12.002 1.00 92.19 87 GLY A N 1
ATOM 688 C CA . GLY A 1 87 ? -14.391 -6.110 12.753 1.00 92.19 87 GLY A CA 1
ATOM 689 C C . GLY A 1 87 ? -14.926 -4.690 12.636 1.00 92.19 87 GLY A C 1
ATOM 690 O O . GLY A 1 87 ? -14.454 -3.887 11.836 1.00 92.19 87 GLY A O 1
ATOM 691 N N . THR A 1 88 ? -15.920 -4.369 13.460 1.00 94.44 88 THR A N 1
ATOM 692 C CA . THR A 1 88 ? -16.524 -3.034 13.481 1.00 94.44 88 THR A CA 1
ATOM 693 C C . THR A 1 88 ? -15.881 -2.163 14.557 1.00 94.44 88 THR A C 1
ATOM 695 O O . THR A 1 88 ? -15.764 -2.564 15.717 1.00 94.44 88 THR A O 1
ATOM 698 N N . TYR A 1 89 ? -15.525 -0.940 14.182 1.00 94.31 89 TYR A N 1
ATOM 699 C CA . TYR A 1 89 ? -14.906 0.059 15.038 1.00 94.31 89 TYR A CA 1
ATOM 700 C C . TYR A 1 89 ? -15.746 1.334 15.073 1.00 94.31 89 TYR A C 1
ATOM 702 O O . TYR A 1 89 ? -16.258 1.798 14.054 1.00 94.31 89 TYR A O 1
ATOM 710 N N . GLN A 1 90 ? -15.857 1.928 16.255 1.00 94.69 90 GLN A N 1
ATOM 711 C CA . GLN A 1 90 ? -16.297 3.300 16.424 1.00 94.69 90 GLN A CA 1
ATOM 712 C C . GLN A 1 90 ? -15.078 4.207 16.269 1.00 94.69 90 GLN A C 1
ATOM 714 O O . GLN A 1 90 ? -14.137 4.114 17.054 1.00 94.69 90 GLN A O 1
ATOM 719 N N . VAL A 1 91 ? -15.094 5.061 15.253 1.00 91.50 91 VAL A N 1
ATOM 720 C CA . VAL A 1 91 ? -13.989 5.938 14.873 1.00 91.50 91 VAL A CA 1
ATOM 721 C C . VAL A 1 91 ? -14.333 7.379 15.234 1.00 91.50 91 VAL A C 1
ATOM 723 O O . VAL A 1 91 ? -15.415 7.873 14.918 1.00 91.50 91 VAL A O 1
ATOM 726 N N . THR A 1 92 ? -13.387 8.054 15.872 1.00 90.62 92 THR A N 1
ATOM 727 C CA . THR A 1 92 ? -13.392 9.484 16.160 1.00 90.62 92 THR A CA 1
ATOM 728 C C . THR A 1 92 ? -12.252 10.128 15.386 1.00 90.62 92 THR A C 1
ATOM 730 O O . THR A 1 92 ? -11.082 9.812 15.600 1.00 90.62 92 THR A O 1
ATOM 733 N N . GLN A 1 93 ? -12.591 11.046 14.489 1.00 86.19 93 GLN A N 1
ATOM 734 C CA . GLN A 1 93 ? -11.640 11.859 13.741 1.00 86.19 93 GLN A CA 1
ATOM 735 C C . GLN A 1 93 ? -11.723 13.308 14.210 1.00 86.19 93 GLN A C 1
ATOM 737 O O . GLN A 1 93 ? -12.811 13.873 14.317 1.00 86.19 93 GLN A O 1
ATOM 742 N N . ILE A 1 94 ? -10.570 13.928 14.445 1.00 84.31 94 ILE A N 1
ATOM 743 C CA . ILE A 1 94 ? -10.483 15.347 14.796 1.00 84.31 94 ILE A CA 1
ATOM 744 C C . ILE A 1 94 ? -9.959 16.112 13.585 1.00 84.31 94 ILE A C 1
ATOM 746 O O . ILE A 1 94 ? -8.808 15.944 13.183 1.00 84.31 94 ILE A O 1
ATOM 750 N N . GLN A 1 95 ? -10.788 16.980 13.004 1.00 76.88 95 GLN A N 1
ATOM 751 C CA . GLN A 1 95 ? -10.354 17.827 11.895 1.00 76.88 95 GLN A CA 1
ATOM 752 C C . GLN A 1 95 ? -9.233 18.769 12.352 1.00 76.88 95 GLN A C 1
ATOM 754 O O . GLN A 1 95 ? -9.386 19.520 13.315 1.00 76.88 95 GLN A O 1
ATOM 759 N N . ALA A 1 96 ? -8.100 18.748 11.645 1.00 72.88 96 ALA A N 1
ATOM 760 C CA . ALA A 1 96 ? -6.902 19.475 12.060 1.00 72.88 96 ALA A CA 1
ATOM 761 C C . ALA A 1 96 ? -7.111 20.998 12.149 1.00 72.88 96 ALA A C 1
ATOM 763 O O . ALA A 1 96 ? -6.574 21.613 13.068 1.00 72.88 96 ALA A O 1
ATOM 764 N N . LEU A 1 97 ? -7.904 21.572 11.234 1.00 75.69 97 LEU A N 1
ATOM 765 C CA . LEU A 1 97 ? -8.149 23.016 11.127 1.00 75.69 97 LEU A CA 1
ATOM 766 C C . LEU A 1 97 ? -9.257 23.508 12.066 1.00 75.69 97 LEU A C 1
ATOM 768 O O . LEU A 1 97 ? -9.085 24.506 12.754 1.00 75.69 97 LEU A O 1
ATOM 772 N N . THR A 1 98 ? -10.388 22.803 12.117 1.00 81.00 98 THR A N 1
ATOM 773 C CA . THR A 1 98 ? -11.589 23.252 12.847 1.00 81.00 98 THR A CA 1
ATOM 774 C C . THR A 1 98 ? -11.671 22.705 14.275 1.00 81.00 98 THR A C 1
ATOM 776 O O . THR A 1 98 ? -12.549 23.110 15.029 1.00 81.00 98 THR A O 1
ATOM 779 N N . GLN A 1 99 ? -10.809 21.745 14.640 1.00 83.19 99 GLN A N 1
ATOM 780 C CA . GLN A 1 99 ? -10.902 20.925 15.862 1.00 83.19 99 GLN A CA 1
ATOM 781 C C . GLN A 1 99 ? -12.254 20.218 16.054 1.00 83.19 99 GLN A C 1
ATOM 783 O O . GLN A 1 99 ? -12.537 19.684 17.128 1.00 83.19 99 GLN A O 1
ATOM 788 N N . ARG A 1 100 ? -13.099 20.170 15.018 1.00 84.00 100 ARG A N 1
ATOM 789 C CA . ARG A 1 100 ? -14.387 19.488 15.089 1.00 84.00 100 ARG A CA 1
ATOM 790 C C . ARG A 1 100 ? -14.162 17.983 15.172 1.00 84.00 100 ARG A C 1
ATOM 792 O O . ARG A 1 100 ? -13.400 17.418 14.385 1.00 84.00 100 ARG A O 1
ATOM 799 N N . GLN A 1 101 ? -14.863 17.345 16.104 1.00 87.88 101 GLN A N 1
ATOM 800 C CA . GLN A 1 101 ? -14.893 15.893 16.221 1.00 87.88 101 GLN A CA 1
ATOM 801 C C . GLN A 1 101 ? -15.973 15.315 15.308 1.00 87.88 101 GLN A C 1
ATOM 803 O O . GLN A 1 101 ? -17.124 15.758 15.321 1.00 87.88 101 GLN A O 1
ATOM 808 N N . LEU A 1 102 ? -15.589 14.320 14.518 1.00 85.50 102 LEU A N 1
ATOM 809 C CA . LEU A 1 102 ? -16.474 13.523 13.685 1.00 85.50 102 LEU A CA 1
ATOM 810 C C . LEU A 1 102 ? -16.438 12.089 14.191 1.00 85.50 102 LEU A C 1
ATOM 812 O O . LEU A 1 102 ? -15.378 11.470 14.232 1.00 85.50 102 LEU A O 1
ATOM 816 N N . ASN A 1 103 ? -17.605 11.574 14.560 1.00 90.56 103 ASN A N 1
ATOM 817 C CA . ASN A 1 103 ? -17.761 10.212 15.044 1.00 90.56 103 ASN A CA 1
ATOM 818 C C . ASN A 1 103 ? -18.523 9.404 14.000 1.00 90.56 103 ASN A C 1
ATOM 820 O O . ASN A 1 103 ? -19.615 9.796 13.593 1.00 90.56 103 ASN A O 1
ATOM 824 N N . PHE A 1 104 ? -17.962 8.278 13.579 1.00 88.38 104 PHE A N 1
ATOM 825 C CA . PHE A 1 104 ? -18.590 7.377 12.620 1.00 88.38 104 PHE A CA 1
ATOM 826 C C . PHE A 1 104 ? -18.198 5.932 12.904 1.00 88.38 104 PHE A C 1
ATOM 828 O O . PHE A 1 104 ? -17.183 5.651 13.532 1.00 88.38 104 PHE A O 1
ATOM 835 N N . THR A 1 105 ? -19.010 4.998 12.432 1.00 93.25 105 THR A N 1
ATOM 836 C CA . THR A 1 105 ? -18.705 3.571 12.520 1.00 93.25 105 THR A CA 1
ATOM 837 C C . THR A 1 105 ? -18.032 3.118 11.230 1.00 93.25 105 THR A C 1
ATOM 839 O O . THR A 1 105 ? -18.517 3.437 10.143 1.00 93.25 105 THR A O 1
ATOM 842 N N . ALA A 1 106 ? -16.948 2.356 11.340 1.00 91.19 106 ALA A N 1
ATOM 843 C CA . ALA A 1 106 ? -16.247 1.754 10.213 1.00 91.19 106 ALA A CA 1
ATOM 844 C C . ALA A 1 106 ? -16.125 0.240 10.392 1.00 91.19 106 ALA A C 1
ATOM 846 O O . ALA A 1 106 ? -16.046 -0.253 11.517 1.00 91.19 106 ALA A O 1
ATOM 847 N N . VAL A 1 107 ? -16.121 -0.491 9.285 1.00 93.69 107 VAL A N 1
ATOM 848 C CA . VAL A 1 107 ? -15.832 -1.925 9.250 1.00 93.69 107 VAL A CA 1
ATOM 849 C C . VAL A 1 107 ? -14.436 -2.105 8.673 1.00 93.69 107 VAL A C 1
ATOM 851 O O . VAL A 1 107 ? -14.083 -1.435 7.704 1.00 93.69 107 VAL A O 1
ATOM 854 N N . ILE A 1 108 ? -13.641 -2.964 9.307 1.00 93.50 108 ILE A N 1
ATOM 855 C CA . ILE A 1 108 ? -12.347 -3.403 8.797 1.00 93.50 108 ILE A CA 1
ATOM 856 C C . ILE A 1 108 ? -12.501 -4.802 8.224 1.00 93.50 108 ILE A C 1
ATOM 858 O O . ILE A 1 108 ? -12.830 -5.739 8.958 1.00 93.50 108 ILE A O 1
ATOM 862 N N . GLU A 1 109 ? -12.225 -4.924 6.932 1.00 91.62 109 GLU A N 1
ATOM 863 C CA . GLU A 1 109 ? -12.290 -6.168 6.165 1.00 91.62 109 GLU A CA 1
ATOM 864 C C . GLU A 1 109 ? -10.934 -6.436 5.507 1.00 91.62 109 GLU A C 1
ATOM 866 O O . GLU A 1 109 ? -10.153 -5.512 5.275 1.00 91.62 109 GLU A O 1
ATOM 871 N N . GLN A 1 110 ? -10.624 -7.703 5.239 1.00 90.19 110 GLN A N 1
ATOM 872 C CA . GLN A 1 110 ? -9.417 -8.067 4.500 1.00 90.19 110 GLN A CA 1
ATOM 873 C C . GLN A 1 110 ? -9.726 -8.095 3.004 1.00 90.19 110 GLN A C 1
ATOM 875 O O . GLN A 1 110 ? -10.674 -8.758 2.594 1.00 90.19 110 GLN A O 1
ATOM 880 N N . ASP A 1 111 ? -8.875 -7.447 2.212 1.00 84.88 111 ASP A N 1
ATOM 881 C CA . ASP A 1 111 ? -8.897 -7.486 0.751 1.00 84.88 111 ASP A CA 1
ATOM 882 C C . ASP A 1 111 ? -7.483 -7.794 0.238 1.00 84.88 111 ASP A C 1
ATOM 884 O O . ASP A 1 111 ? -6.592 -6.937 0.239 1.00 84.88 111 ASP A O 1
ATOM 888 N N . GLY A 1 112 ? -7.244 -9.063 -0.106 1.00 82.94 112 GLY A N 1
ATOM 889 C CA . GLY A 1 112 ? -5.924 -9.563 -0.503 1.00 82.94 112 GLY A CA 1
ATOM 890 C C . GLY A 1 112 ? -4.838 -9.281 0.546 1.00 82.94 112 GLY A C 1
ATOM 891 O O . GLY A 1 112 ? -4.875 -9.817 1.659 1.00 82.94 112 GLY A O 1
ATOM 892 N N . GLU A 1 113 ? -3.869 -8.436 0.175 1.00 84.81 113 GLU A N 1
ATOM 893 C CA . GLU A 1 113 ? -2.715 -8.016 0.993 1.00 84.81 113 GLU A CA 1
ATOM 894 C C . GLU A 1 113 ? -2.979 -6.778 1.862 1.00 84.81 113 GLU A C 1
ATOM 896 O O . GLU A 1 113 ? -2.095 -6.350 2.611 1.00 84.81 113 GLU A O 1
ATOM 901 N N . LYS A 1 114 ? -4.173 -6.183 1.781 1.00 88.44 114 LYS A N 1
ATOM 902 C CA . LYS A 1 114 ? -4.532 -4.965 2.517 1.00 88.44 114 LYS A CA 1
ATOM 903 C C . LYS A 1 114 ? -5.709 -5.216 3.462 1.00 88.44 114 LYS A C 1
ATOM 905 O O . LYS A 1 114 ? -6.503 -6.136 3.274 1.00 88.44 114 LYS A O 1
ATOM 910 N N . LEU A 1 115 ? -5.841 -4.368 4.481 1.00 90.50 115 LEU A N 1
ATOM 911 C CA . LEU A 1 115 ? -7.092 -4.239 5.237 1.00 90.50 115 LEU A CA 1
ATOM 912 C C . LEU A 1 115 ? -7.810 -2.973 4.788 1.00 90.50 115 LEU A C 1
ATOM 914 O O . LEU A 1 115 ? -7.218 -1.896 4.792 1.00 90.50 115 LEU A O 1
ATOM 918 N N . LEU A 1 116 ? -9.078 -3.080 4.423 1.00 89.88 116 LEU A N 1
ATOM 919 C CA . LEU A 1 116 ? -9.901 -1.941 4.044 1.00 89.88 116 LEU A CA 1
ATOM 920 C C . LEU A 1 116 ? -10.680 -1.455 5.252 1.00 89.88 116 LEU A C 1
ATOM 922 O O . LEU A 1 116 ? -11.380 -2.232 5.893 1.00 89.88 116 LEU A O 1
ATOM 926 N N . VAL A 1 117 ? -10.584 -0.160 5.543 1.00 88.75 117 VAL A N 1
ATOM 927 C CA . VAL A 1 117 ? -11.393 0.496 6.569 1.00 88.75 117 VAL A CA 1
ATOM 928 C C . VAL A 1 117 ? -12.484 1.309 5.889 1.00 88.75 117 VAL A C 1
ATOM 930 O O . VAL A 1 117 ? -12.226 2.374 5.324 1.00 88.75 117 VAL A O 1
ATOM 933 N N . ILE A 1 118 ? -13.709 0.791 5.953 1.00 88.19 118 ILE A N 1
ATOM 934 C CA . ILE A 1 118 ? -14.866 1.287 5.206 1.00 88.19 118 ILE A CA 1
ATOM 935 C C . ILE A 1 118 ? -15.872 1.909 6.187 1.00 88.19 118 ILE A C 1
ATOM 937 O O . ILE A 1 118 ? -16.437 1.200 7.026 1.00 88.19 118 ILE A O 1
ATOM 941 N N . PRO A 1 119 ? -16.141 3.224 6.123 1.00 87.69 119 PRO A N 1
ATOM 942 C CA . PRO A 1 119 ? -17.192 3.858 6.909 1.00 87.69 119 PRO A CA 1
ATOM 943 C C . PRO A 1 119 ? -18.574 3.317 6.521 1.00 87.69 119 PRO A C 1
ATOM 945 O O . PRO A 1 119 ? -18.963 3.372 5.356 1.00 87.69 119 PRO A O 1
ATOM 948 N N . LYS A 1 120 ? -19.381 2.885 7.498 1.00 86.38 120 LYS A N 1
ATOM 949 C CA . LYS A 1 120 ? -20.745 2.378 7.242 1.00 86.38 120 LYS A CA 1
ATOM 950 C C . LYS A 1 120 ? -21.650 3.416 6.571 1.00 86.38 120 LYS A C 1
ATOM 952 O O . LYS A 1 120 ? -22.498 3.060 5.764 1.00 86.38 120 LYS A O 1
ATOM 957 N N . ALA A 1 121 ? -21.472 4.694 6.908 1.00 80.25 121 ALA A N 1
ATOM 958 C CA . ALA A 1 121 ? -22.275 5.790 6.364 1.00 80.25 121 ALA A CA 1
ATOM 959 C C . ALA A 1 121 ? -21.890 6.181 4.925 1.00 80.25 121 ALA A C 1
ATOM 961 O O . ALA A 1 121 ? -22.700 6.773 4.219 1.00 80.25 121 ALA A O 1
ATOM 962 N N . ASN A 1 122 ? -20.664 5.876 4.490 1.00 74.56 122 ASN A N 1
ATOM 963 C CA . ASN A 1 122 ? -20.186 6.185 3.147 1.00 74.56 122 ASN A CA 1
ATOM 964 C C . ASN A 1 122 ? -19.248 5.070 2.658 1.00 74.56 122 ASN A C 1
ATOM 966 O O . ASN A 1 122 ? -18.031 5.191 2.807 1.00 74.56 122 ASN A O 1
ATOM 970 N N . PRO A 1 123 ? -19.793 4.009 2.038 1.00 70.75 123 PRO A N 1
ATOM 971 C CA . PRO A 1 123 ? -19.000 2.869 1.587 1.00 70.75 123 PRO A CA 1
ATOM 972 C C . PRO A 1 123 ? -18.094 3.192 0.390 1.00 70.75 123 PRO A C 1
ATOM 974 O O . PRO A 1 123 ? -17.297 2.354 -0.013 1.00 70.75 123 PRO A O 1
ATOM 977 N N . ARG A 1 124 ? -18.216 4.391 -0.203 1.00 66.38 124 ARG A N 1
ATOM 978 C CA . ARG A 1 124 ? -17.350 4.856 -1.297 1.00 66.38 124 ARG A CA 1
ATOM 979 C C . ARG A 1 124 ? -16.102 5.590 -0.798 1.00 66.38 124 ARG A C 1
ATOM 981 O O . ARG A 1 124 ? -15.248 5.924 -1.610 1.00 66.38 124 ARG A O 1
ATOM 988 N N . GLY A 1 125 ? -16.004 5.881 0.499 1.00 69.94 125 GLY A N 1
ATOM 989 C CA . GLY A 1 125 ? -14.813 6.461 1.120 1.00 69.94 125 GLY A CA 1
ATOM 990 C C . GLY A 1 125 ? -14.101 5.458 2.024 1.00 69.94 125 GLY A C 1
ATOM 991 O O . GLY A 1 125 ? -14.671 4.432 2.383 1.00 69.94 125 GLY A O 1
ATOM 992 N N . GLY A 1 126 ? -12.867 5.766 2.421 1.00 78.12 126 GLY A N 1
ATOM 993 C CA . GLY A 1 126 ? -12.131 4.960 3.391 1.00 78.12 126 GLY A CA 1
ATOM 994 C C . GLY A 1 126 ? -10.620 5.068 3.250 1.00 78.12 126 GLY A C 1
ATOM 995 O O . GLY A 1 126 ? -10.090 5.978 2.606 1.00 78.12 126 GLY A O 1
ATOM 996 N N . PHE A 1 127 ? -9.926 4.133 3.888 1.00 81.62 127 PHE A N 1
ATOM 997 C CA . PHE A 1 127 ? -8.485 3.974 3.747 1.00 81.62 127 PHE A CA 1
ATOM 998 C C . PHE A 1 127 ? -8.092 2.501 3.764 1.00 81.62 127 PHE A C 1
ATOM 1000 O O . PHE A 1 127 ? -8.702 1.685 4.453 1.00 81.62 127 PHE A O 1
ATOM 1007 N N . ALA A 1 128 ? -7.078 2.166 2.978 1.00 87.38 128 ALA A N 1
ATOM 1008 C CA . ALA A 1 128 ? -6.461 0.858 2.944 1.00 87.38 128 ALA A CA 1
ATOM 1009 C C . ALA A 1 128 ? -5.248 0.847 3.877 1.00 87.38 128 ALA A C 1
ATOM 1011 O O . ALA A 1 128 ? -4.524 1.835 3.985 1.00 87.38 128 ALA A O 1
ATOM 1012 N N . LEU A 1 129 ? -5.029 -0.271 4.553 1.00 89.44 129 LEU A N 1
ATOM 1013 C CA . LEU A 1 129 ? -3.934 -0.493 5.482 1.00 89.44 129 LEU A CA 1
ATOM 1014 C C . LEU A 1 129 ? -3.016 -1.572 4.928 1.00 89.44 129 LEU A C 1
ATOM 1016 O O . LEU A 1 129 ? -3.436 -2.711 4.726 1.00 89.44 129 LEU A O 1
ATOM 1020 N N . THR A 1 130 ? -1.753 -1.214 4.748 1.00 89.81 130 THR A N 1
ATOM 1021 C CA . THR A 1 130 ? -0.699 -2.116 4.287 1.00 89.81 130 THR A CA 1
ATOM 1022 C C . THR A 1 130 ? 0.249 -2.407 5.444 1.00 89.81 130 THR A C 1
ATOM 1024 O O . THR A 1 130 ? 0.696 -1.493 6.142 1.00 89.81 130 THR A O 1
ATOM 1027 N N . TYR A 1 131 ? 0.559 -3.680 5.677 1.00 88.44 131 TYR A N 1
ATOM 1028 C CA . TYR A 1 131 ? 1.532 -4.069 6.694 1.00 88.44 131 TYR A CA 1
ATOM 1029 C C . TYR A 1 131 ? 2.956 -3.737 6.238 1.00 88.44 131 TYR A C 1
ATOM 1031 O O . TYR A 1 131 ? 3.344 -4.064 5.122 1.00 88.44 131 TYR A O 1
ATOM 1039 N N . ILE A 1 132 ? 3.749 -3.120 7.117 1.00 88.06 132 ILE A N 1
ATOM 1040 C CA . ILE A 1 132 ? 5.105 -2.641 6.788 1.00 88.06 132 ILE A CA 1
ATOM 1041 C C . ILE A 1 132 ? 6.221 -3.385 7.537 1.00 88.06 132 ILE A C 1
ATOM 1043 O O . ILE A 1 132 ? 7.303 -2.841 7.754 1.00 88.06 132 ILE A O 1
ATOM 1047 N N . GLY A 1 133 ? 5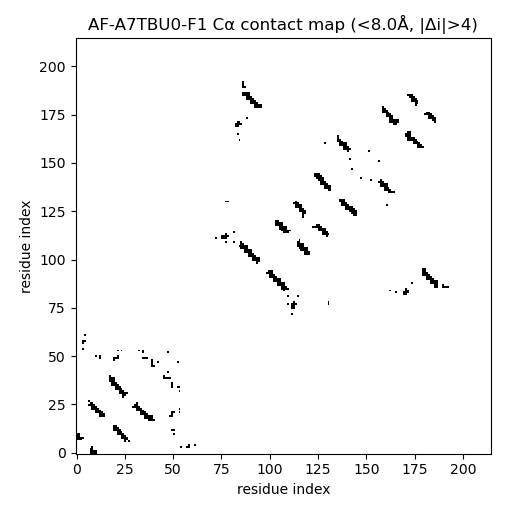.956 -4.602 8.017 1.00 83.56 133 GLY A N 1
ATOM 1048 C CA . GLY A 1 133 ? 6.961 -5.411 8.720 1.00 83.56 133 GLY A CA 1
ATOM 1049 C C . GLY A 1 133 ? 7.220 -5.005 10.176 1.00 83.56 133 GLY A C 1
ATOM 1050 O O . GLY A 1 133 ? 8.122 -5.546 10.810 1.00 83.56 133 GLY A O 1
ATOM 1051 N N . LYS A 1 134 ? 6.444 -4.062 10.733 1.00 85.56 134 LYS A N 1
ATOM 1052 C CA . LYS A 1 134 ? 6.520 -3.670 12.149 1.00 85.56 134 LYS A CA 1
ATOM 1053 C C . LYS A 1 134 ? 5.276 -4.146 12.901 1.00 85.56 134 LYS A C 1
ATOM 1055 O O . LYS A 1 134 ? 4.169 -3.880 12.434 1.00 85.56 134 LYS A O 1
ATOM 1060 N N . PRO A 1 135 ? 5.415 -4.817 14.061 1.00 86.75 135 PRO A N 1
ATOM 1061 C CA . PRO A 1 135 ? 4.267 -5.301 14.823 1.00 86.75 135 PRO A CA 1
ATOM 1062 C C . PRO A 1 135 ? 3.243 -4.194 15.096 1.00 86.75 135 PRO A C 1
ATOM 1064 O O . PRO A 1 135 ? 3.607 -3.111 15.555 1.00 86.75 135 PRO A O 1
ATOM 1067 N N . LEU A 1 136 ? 1.968 -4.493 14.823 1.00 90.44 136 LEU A N 1
ATOM 1068 C CA . LEU A 1 136 ? 0.811 -3.618 15.067 1.00 90.44 136 LEU A CA 1
ATOM 1069 C C . LEU A 1 136 ? 0.818 -2.285 14.302 1.00 90.44 136 LEU A C 1
ATOM 1071 O O . LEU A 1 136 ? 0.002 -1.412 14.598 1.00 90.44 136 LEU A O 1
ATOM 1075 N N . LEU A 1 137 ? 1.724 -2.105 13.342 1.00 92.12 137 LEU A N 1
ATOM 1076 C CA . LEU A 1 137 ? 1.902 -0.846 12.638 1.00 92.12 137 LEU A CA 1
ATOM 1077 C C . LEU A 1 137 ? 1.664 -1.031 11.139 1.00 92.12 137 LEU A C 1
ATOM 1079 O O . LEU A 1 137 ? 2.288 -1.869 10.488 1.00 92.12 137 LEU A O 1
ATOM 1083 N N . PHE A 1 138 ? 0.779 -0.200 10.603 1.00 91.62 138 PHE A N 1
ATOM 1084 C CA . PHE A 1 138 ? 0.340 -0.246 9.217 1.00 91.62 138 PHE A CA 1
ATOM 1085 C C . PHE A 1 138 ? 0.498 1.123 8.574 1.00 91.62 138 PHE A C 1
ATOM 1087 O O . PHE A 1 138 ? 0.362 2.163 9.224 1.00 91.62 138 PHE A O 1
ATOM 1094 N N . GLN A 1 139 ? 0.779 1.112 7.281 1.00 89.75 139 GLN A N 1
ATOM 1095 C CA . GLN A 1 139 ? 0.748 2.290 6.436 1.00 89.75 139 GLN A CA 1
ATOM 1096 C C . GLN A 1 139 ? -0.663 2.441 5.876 1.00 89.75 139 GLN A C 1
ATOM 1098 O O . GLN A 1 139 ? -1.163 1.555 5.189 1.00 89.75 139 GLN A O 1
ATOM 1103 N N . GLY A 1 140 ? -1.311 3.547 6.214 1.00 87.12 140 GLY A N 1
ATOM 1104 C CA . GLY A 1 140 ? -2.633 3.913 5.742 1.00 87.12 140 GLY A CA 1
ATOM 1105 C C . GLY A 1 140 ? -2.562 4.741 4.468 1.00 87.12 140 GLY A C 1
ATOM 1106 O O . GLY A 1 140 ? -1.822 5.721 4.397 1.00 87.12 140 GLY A O 1
ATOM 1107 N N . GLU A 1 141 ? -3.394 4.388 3.500 1.00 81.12 141 GLU A N 1
ATOM 1108 C CA . GLU A 1 141 ? -3.571 5.077 2.226 1.00 81.12 141 GLU A CA 1
ATOM 1109 C C . GLU A 1 141 ? -5.060 5.376 2.031 1.00 81.12 141 GLU A C 1
ATOM 1111 O O . GLU A 1 141 ? -5.882 4.464 2.030 1.00 81.12 141 GLU A O 1
ATOM 1116 N N . ALA A 1 142 ? -5.437 6.645 1.887 1.00 73.56 142 ALA A N 1
ATOM 1117 C CA . ALA A 1 142 ? -6.828 6.993 1.620 1.00 73.56 142 ALA A CA 1
ATOM 1118 C C . ALA A 1 142 ? -7.188 6.636 0.171 1.00 73.56 142 ALA A C 1
ATOM 1120 O O . ALA A 1 142 ? -6.584 7.164 -0.761 1.00 73.56 142 ALA A O 1
ATOM 1121 N N . 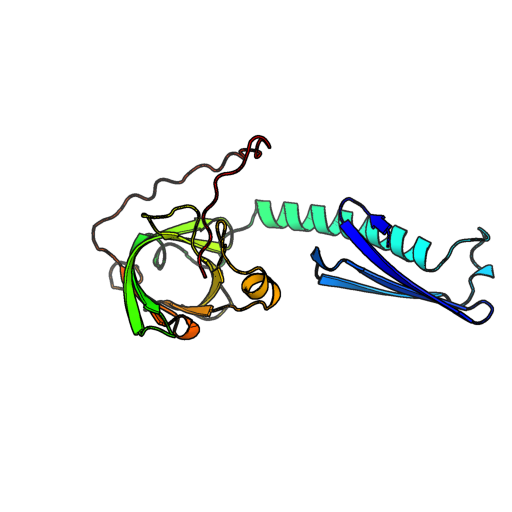PHE A 1 143 ? -8.201 5.794 -0.032 1.00 69.81 143 PHE A N 1
ATOM 1122 C CA . PHE A 1 143 ? -8.828 5.651 -1.343 1.00 69.81 143 PHE A CA 1
ATOM 1123 C C . PHE A 1 143 ? -10.010 6.616 -1.374 1.00 69.81 143 PHE A C 1
ATOM 1125 O O . PHE A 1 143 ? -11.045 6.422 -0.736 1.00 69.81 143 PHE A O 1
ATOM 1132 N N . SER A 1 144 ? -9.833 7.757 -2.025 1.00 54.97 144 SER A N 1
ATOM 1133 C CA . SER A 1 144 ? -10.900 8.742 -2.072 1.00 54.97 144 SER A CA 1
ATOM 1134 C C . SER A 1 144 ? -11.967 8.350 -3.090 1.00 54.97 144 SER A C 1
ATOM 1136 O O . SER A 1 144 ? -11.714 8.384 -4.293 1.00 54.97 144 SER A O 1
ATOM 1138 N N . GLY A 1 145 ? -13.186 8.079 -2.627 1.00 43.03 145 GLY A N 1
ATOM 1139 C CA . GLY A 1 145 ? -14.377 8.325 -3.434 1.00 43.03 145 GLY A CA 1
ATOM 1140 C C . GLY A 1 145 ? -14.506 9.823 -3.717 1.00 43.03 145 GLY A C 1
ATOM 1141 O O . GLY A 1 145 ? -14.275 10.626 -2.817 1.00 43.03 145 GLY A O 1
ATOM 1142 N N . LEU A 1 146 ? -14.809 10.164 -4.977 1.00 34.94 146 LEU A N 1
ATOM 1143 C CA . LEU A 1 146 ? -15.177 11.488 -5.517 1.00 34.94 146 LEU A CA 1
ATOM 1144 C C . LEU A 1 146 ? -14.984 12.664 -4.534 1.00 34.94 146 LEU A C 1
ATOM 1146 O O . LEU A 1 146 ? -15.919 13.053 -3.839 1.00 34.94 146 LEU A O 1
ATOM 1150 N N . GLY A 1 147 ? -13.766 13.220 -4.481 1.00 40.06 147 GLY A N 1
ATOM 1151 C CA . GLY A 1 147 ? -13.471 14.435 -3.705 1.00 40.06 147 GLY A CA 1
ATOM 1152 C C . GLY A 1 147 ? -12.177 14.429 -2.887 1.00 40.06 147 GLY A C 1
ATOM 1153 O O . GLY A 1 147 ? -11.815 15.466 -2.337 1.00 40.06 147 GLY A O 1
ATOM 1154 N N . GLY A 1 148 ? -11.436 13.319 -2.811 1.00 46.47 148 GLY A N 1
ATOM 1155 C CA . GLY A 1 148 ? -10.056 13.387 -2.320 1.00 46.47 148 GLY A CA 1
ATOM 1156 C C . GLY A 1 148 ? -9.202 14.129 -3.329 1.00 46.47 148 GLY A C 1
ATOM 1157 O O . GLY A 1 148 ? -9.238 13.835 -4.523 1.00 46.47 148 GLY A O 1
ATOM 1158 N N . SER A 1 149 ? -8.464 15.132 -2.865 1.00 46.84 149 SER A N 1
ATOM 1159 C CA . SER A 1 149 ? -7.582 15.873 -3.752 1.00 46.84 149 SER A CA 1
ATOM 1160 C C . SER A 1 149 ? -6.563 14.904 -4.349 1.00 46.84 149 SER A C 1
ATOM 1162 O O . SER A 1 149 ? -5.890 14.173 -3.615 1.00 46.84 149 SER A O 1
ATOM 1164 N N . CYS A 1 150 ? -6.400 14.935 -5.676 1.00 49.22 150 CYS A N 1
ATOM 1165 C CA . CYS A 1 150 ? -5.354 14.189 -6.384 1.00 49.22 150 CYS A CA 1
ATOM 1166 C C . CYS A 1 150 ? -3.971 14.421 -5.754 1.00 49.22 150 CYS A C 1
ATOM 1168 O O . CYS A 1 150 ? -3.089 13.581 -5.848 1.00 49.22 150 CYS A O 1
ATOM 1170 N N . VAL A 1 151 ? -3.802 15.552 -5.065 1.00 51.16 151 VAL A N 1
ATOM 1171 C CA . VAL A 1 151 ? -2.633 15.930 -4.273 1.00 51.16 151 VAL A CA 1
ATOM 1172 C C . VAL A 1 151 ? -2.295 14.899 -3.190 1.00 51.16 151 VAL A C 1
ATOM 1174 O O . VAL A 1 151 ? -1.129 14.579 -3.026 1.00 51.16 151 VAL A O 1
ATOM 1177 N N . SER A 1 152 ? -3.268 14.341 -2.468 1.00 49.25 152 SER A N 1
ATOM 1178 C CA . SER A 1 152 ? -2.994 13.356 -1.406 1.00 49.25 152 SER A CA 1
ATOM 1179 C C . SER A 1 152 ? -2.452 12.029 -1.954 1.00 49.25 152 SER A C 1
ATOM 1181 O O . SER A 1 152 ? -1.474 11.501 -1.421 1.00 49.25 152 SER A O 1
ATOM 1183 N N . SER A 1 153 ? -3.013 11.562 -3.073 1.00 49.09 153 SER A N 1
ATOM 1184 C CA . SER A 1 153 ? -2.531 10.399 -3.826 1.00 49.09 153 SER A CA 1
ATOM 1185 C C . SER A 1 153 ? -1.187 10.674 -4.519 1.00 49.09 153 SER A C 1
ATOM 1187 O O . SER A 1 153 ? -0.310 9.818 -4.507 1.00 49.09 153 SER A O 1
ATOM 1189 N N . HIS A 1 154 ? -0.976 11.879 -5.067 1.00 48.16 154 HIS A N 1
ATOM 1190 C CA . HIS A 1 154 ? 0.277 12.268 -5.733 1.00 48.16 154 HIS A CA 1
ATOM 1191 C C . HIS A 1 154 ? 1.434 12.561 -4.772 1.00 48.16 154 HIS A C 1
ATOM 1193 O O . HIS A 1 154 ? 2.587 12.359 -5.141 1.00 48.16 154 HIS A O 1
ATOM 1199 N N . LEU A 1 155 ? 1.152 13.049 -3.562 1.00 46.38 155 LEU A N 1
ATOM 1200 C CA . LEU A 1 155 ? 2.171 13.306 -2.543 1.00 46.38 155 LEU A CA 1
ATOM 1201 C C . LEU A 1 155 ? 2.528 12.054 -1.736 1.00 46.38 155 LEU A C 1
ATOM 1203 O O . LEU A 1 155 ? 3.438 12.125 -0.914 1.00 46.38 155 LEU A O 1
ATOM 1207 N N . GLY A 1 156 ? 1.818 10.933 -1.927 1.00 46.84 156 GLY A N 1
ATOM 1208 C CA . GLY A 1 156 ? 2.023 9.731 -1.120 1.00 46.84 156 GLY A CA 1
ATOM 1209 C C . GLY A 1 156 ? 1.876 10.035 0.372 1.00 46.84 156 GLY A C 1
ATOM 1210 O O . GLY A 1 156 ? 2.700 9.610 1.179 1.00 46.84 156 GLY A O 1
ATOM 1211 N N . LEU A 1 157 ? 0.884 10.850 0.750 1.00 51.94 157 LEU A N 1
ATOM 1212 C CA . LEU A 1 157 ? 0.664 11.202 2.153 1.00 51.94 157 LEU A CA 1
ATOM 1213 C C . LEU A 1 157 ? 0.042 10.010 2.881 1.00 51.94 157 LEU A C 1
ATOM 1215 O O . LEU A 1 157 ? -1.173 9.902 3.038 1.00 51.94 157 LEU A O 1
ATOM 1219 N N . PHE A 1 158 ? 0.914 9.108 3.318 1.00 65.06 158 PHE A N 1
ATOM 1220 C CA . PHE A 1 158 ? 0.552 7.941 4.098 1.00 65.06 158 PHE A CA 1
ATOM 1221 C C . PHE A 1 158 ? 0.472 8.279 5.588 1.00 65.06 158 PHE A C 1
ATOM 1223 O O . PHE A 1 158 ? 1.359 8.921 6.154 1.00 65.06 158 PHE A O 1
ATOM 1230 N N . GLY A 1 159 ? -0.593 7.825 6.242 1.00 78.31 159 GLY A N 1
ATOM 1231 C CA . GLY A 1 159 ? -0.742 7.922 7.690 1.00 78.31 159 GLY A CA 1
ATOM 1232 C C . GLY A 1 159 ? -0.253 6.644 8.354 1.00 78.31 159 GLY A C 1
ATOM 1233 O O . GLY A 1 159 ? -0.626 5.554 7.940 1.00 78.31 159 GLY A O 1
ATOM 1234 N N . MET A 1 160 ? 0.546 6.744 9.413 1.00 88.75 160 MET A N 1
ATOM 1235 C CA . MET A 1 160 ? 0.869 5.567 10.221 1.00 88.75 160 MET A CA 1
ATOM 1236 C C . MET A 1 160 ? -0.304 5.231 11.139 1.00 88.75 160 MET A C 1
ATOM 1238 O O . MET A 1 160 ? -0.721 6.073 11.939 1.00 88.75 160 MET A O 1
ATOM 1242 N N . VAL A 1 161 ? -0.805 4.002 11.037 1.00 91.75 161 VAL A N 1
ATOM 1243 C CA . VAL A 1 161 ? -1.883 3.470 11.873 1.00 91.75 161 VAL A CA 1
ATOM 1244 C C . VAL A 1 161 ? -1.311 2.430 12.820 1.00 91.75 161 VAL A C 1
ATOM 1246 O O . VAL A 1 161 ? -0.753 1.421 12.391 1.00 91.75 161 VAL A O 1
ATOM 1249 N N . LYS A 1 162 ? -1.440 2.685 14.120 1.00 94.50 162 LYS A N 1
ATOM 1250 C CA . LYS A 1 162 ? -0.991 1.794 15.186 1.00 94.50 162 LYS A CA 1
ATOM 1251 C C . LYS A 1 162 ? -2.199 1.145 15.847 1.00 94.50 162 LYS A C 1
ATOM 1253 O O . LYS A 1 162 ? -3.037 1.855 16.400 1.00 94.50 162 LYS A O 1
ATOM 1258 N N . PHE A 1 163 ? -2.256 -0.178 15.820 1.00 95.69 163 PHE A N 1
ATOM 1259 C CA . PHE A 1 163 ? -3.230 -0.959 16.575 1.00 95.69 163 PHE A CA 1
ATOM 1260 C C . PHE A 1 163 ? -2.763 -1.185 18.008 1.00 95.69 163 PHE A C 1
ATOM 1262 O O . PHE A 1 163 ? -1.564 -1.263 18.294 1.00 95.69 163 PHE A O 1
ATOM 1269 N N . ASP A 1 164 ? -3.732 -1.324 18.900 1.00 95.19 164 ASP A N 1
ATOM 1270 C CA . ASP A 1 164 ? -3.483 -1.799 20.250 1.00 95.19 164 ASP A CA 1
ATOM 1271 C C . ASP A 1 164 ? -3.205 -3.313 20.228 1.00 95.19 164 ASP A C 1
ATOM 1273 O O . ASP A 1 164 ? -3.745 -4.024 19.368 1.00 95.19 164 ASP A O 1
ATOM 1277 N N . PRO A 1 165 ? -2.367 -3.833 21.144 1.00 93.94 165 PRO A N 1
ATOM 1278 C CA . PRO A 1 165 ? -2.123 -5.266 21.249 1.00 93.94 165 PRO A CA 1
ATOM 1279 C C . PRO A 1 165 ? -3.433 -6.055 21.413 1.00 93.94 165 PRO A C 1
ATOM 1281 O O . PRO A 1 165 ? -4.346 -5.556 22.078 1.00 93.94 165 PRO A O 1
ATOM 1284 N N . PRO A 1 166 ? -3.539 -7.266 20.834 1.00 92.88 166 PRO A N 1
ATOM 1285 C CA . PRO A 1 166 ? -4.720 -8.104 20.996 1.00 92.88 166 PRO A CA 1
ATOM 1286 C C . PRO A 1 166 ? -5.049 -8.379 22.468 1.00 92.88 166 PRO A C 1
ATOM 1288 O O . PRO A 1 166 ? -4.151 -8.591 23.285 1.00 92.88 166 PRO A O 1
ATOM 1291 N N . ASP A 1 167 ? -6.338 -8.378 22.790 1.00 90.31 167 ASP A N 1
ATOM 1292 C CA . ASP A 1 167 ? -6.870 -8.726 24.104 1.00 90.31 167 ASP A CA 1
ATOM 1293 C C . ASP A 1 167 ? -6.883 -10.250 24.344 1.00 90.31 167 ASP A C 1
ATOM 1295 O O . ASP A 1 167 ? -6.405 -11.043 23.529 1.00 90.31 167 ASP A O 1
ATOM 1299 N N . ALA A 1 168 ? -7.440 -10.684 25.480 1.00 88.31 168 ALA A N 1
ATOM 1300 C CA . ALA A 1 168 ? -7.555 -12.105 25.825 1.00 88.31 168 ALA A CA 1
ATOM 1301 C C . ALA A 1 168 ? -8.402 -12.908 24.815 1.00 88.31 168 ALA A C 1
ATOM 1303 O O . ALA A 1 168 ? -8.305 -14.132 24.753 1.00 88.31 168 ALA A O 1
ATOM 1304 N N . GLN A 1 169 ? -9.226 -12.224 24.022 1.00 86.31 169 GLN A N 1
ATOM 1305 C CA . GLN A 1 169 ? -10.076 -12.775 22.978 1.00 86.31 169 GLN A CA 1
ATOM 1306 C C . GLN A 1 169 ? -9.356 -12.821 21.619 1.00 86.31 169 GLN A C 1
ATOM 1308 O O . GLN A 1 169 ? -9.919 -13.321 20.644 1.00 86.31 169 GLN A O 1
ATOM 1313 N N . GLY A 1 170 ? -8.110 -12.341 21.552 1.00 88.44 170 GLY A N 1
ATOM 1314 C CA . GLY A 1 170 ? -7.287 -12.323 20.348 1.00 88.44 170 GLY A CA 1
ATOM 1315 C C . GLY A 1 170 ? -7.640 -11.195 19.381 1.00 88.44 170 GLY A C 1
ATOM 1316 O O . GLY A 1 170 ? -7.219 -11.243 18.227 1.00 88.44 170 GLY A O 1
ATOM 1317 N N . PHE A 1 171 ? -8.393 -10.181 19.820 1.00 91.88 171 PHE A N 1
ATOM 1318 C CA . PHE A 1 171 ? -8.792 -9.048 18.991 1.00 91.88 171 PHE A CA 1
ATOM 1319 C C . PHE A 1 171 ? -8.133 -7.756 19.452 1.00 91.88 171 PHE A C 1
ATOM 1321 O O . PHE A 1 171 ? -7.986 -7.491 20.639 1.00 91.88 171 PHE A O 1
ATOM 1328 N N . SER A 1 172 ? -7.758 -6.905 18.504 1.00 93.12 172 SER A N 1
ATOM 1329 C CA . SER A 1 172 ? -7.262 -5.576 18.828 1.00 93.12 172 SER A CA 1
ATOM 1330 C C . SER A 1 172 ? -8.426 -4.683 19.284 1.00 93.12 172 SER A C 1
ATOM 1332 O O . SER A 1 172 ? -9.392 -4.505 18.521 1.00 93.12 172 SER A O 1
ATOM 1334 N N . PRO A 1 173 ? -8.353 -4.095 20.493 1.00 94.19 173 PRO A N 1
ATOM 1335 C CA . PRO A 1 173 ? -9.431 -3.288 21.057 1.00 94.19 173 PRO A CA 1
ATOM 1336 C C . PRO A 1 173 ? -9.576 -1.922 20.376 1.00 94.19 173 PRO A C 1
ATOM 1338 O O . PRO A 1 173 ? -10.610 -1.270 20.534 1.00 94.19 173 PRO A O 1
ATOM 1341 N N . GLY A 1 174 ? -8.581 -1.482 19.605 1.00 94.06 174 GLY A N 1
ATOM 1342 C CA . GLY A 1 174 ? -8.568 -0.157 19.005 1.00 94.06 174 GLY A CA 1
ATOM 1343 C C . GLY A 1 174 ? -7.360 0.101 18.115 1.00 94.06 174 GLY A C 1
ATOM 1344 O O . GLY A 1 174 ? -6.446 -0.715 18.004 1.00 94.06 174 GLY A O 1
ATOM 1345 N N . PHE A 1 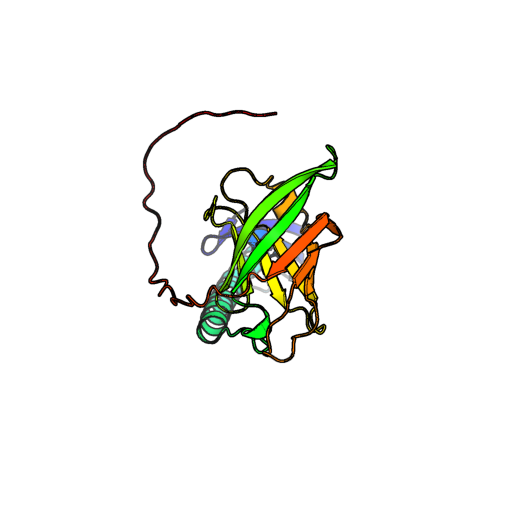175 ? -7.379 1.252 17.451 1.00 94.50 175 PHE A N 1
ATOM 1346 C CA . PHE A 1 175 ? -6.230 1.768 16.716 1.00 94.50 175 PHE A CA 1
ATOM 1347 C C . PHE A 1 175 ? -6.200 3.293 16.748 1.00 94.50 175 PHE A C 1
ATOM 1349 O O . PHE A 1 175 ? -7.202 3.959 17.015 1.00 94.50 175 PHE A O 1
ATOM 1356 N N . SER A 1 176 ? -5.040 3.862 16.438 1.00 93.50 176 SER A N 1
ATOM 1357 C CA . SER A 1 176 ? -4.858 5.304 16.316 1.00 93.50 176 SER A CA 1
ATOM 1358 C C . SER A 1 176 ? -3.985 5.661 15.120 1.00 93.50 176 SER A C 1
ATOM 1360 O O . SER A 1 176 ? -3.072 4.923 14.752 1.00 93.50 176 SER A O 1
ATOM 1362 N N . ALA A 1 177 ? -4.260 6.815 14.519 1.00 89.12 177 ALA A N 1
ATOM 1363 C CA . ALA A 1 177 ? -3.441 7.397 13.465 1.00 89.12 177 ALA A CA 1
ATOM 1364 C C . ALA A 1 177 ? -3.135 8.852 13.823 1.00 89.12 177 ALA A C 1
ATOM 1366 O O . ALA A 1 177 ? -3.961 9.746 13.623 1.00 89.12 177 ALA A O 1
ATOM 1367 N N . ALA A 1 178 ? -1.943 9.093 14.373 1.00 82.81 178 ALA A N 1
ATOM 1368 C CA . ALA A 1 178 ? -1.559 10.408 14.888 1.00 82.8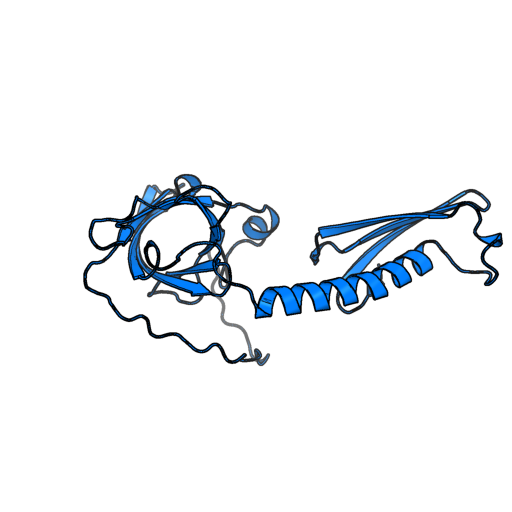1 178 ALA A CA 1
ATOM 1369 C C . ALA A 1 178 ? -1.565 11.490 13.795 1.00 82.81 178 ALA A C 1
ATOM 1371 O O . ALA A 1 178 ? -2.069 12.588 14.020 1.00 82.81 178 ALA A O 1
ATOM 1372 N N . CYS A 1 179 ? -1.080 11.151 12.594 1.00 76.19 179 CYS A N 1
ATOM 1373 C CA . CYS A 1 179 ? -1.041 12.056 11.440 1.00 76.19 179 CYS A CA 1
ATOM 1374 C C . CYS A 1 179 ? -2.436 12.589 11.066 1.00 76.19 179 CYS A C 1
ATOM 1376 O O . CYS A 1 179 ? -2.582 13.749 10.692 1.00 76.19 179 CYS A O 1
ATOM 1378 N N . TRP A 1 180 ? -3.473 11.767 11.239 1.00 75.00 180 TRP A N 1
ATOM 1379 C CA . TRP A 1 180 ? -4.854 12.110 10.891 1.00 75.00 180 TRP A CA 1
ATOM 1380 C C . TRP A 1 180 ? -5.727 12.453 12.101 1.00 75.00 180 TRP A C 1
ATOM 1382 O O . TRP A 1 180 ? -6.923 12.688 11.937 1.00 75.00 180 TRP A O 1
ATOM 1392 N N . LYS A 1 181 ? -5.143 12.475 13.310 1.00 84.31 181 LYS A N 1
ATOM 1393 C CA . LYS A 1 181 ? -5.857 12.602 14.592 1.00 84.31 181 LYS A CA 1
ATOM 1394 C C . LYS A 1 181 ? -7.091 11.690 14.659 1.00 84.31 181 LYS A C 1
ATOM 1396 O O . LYS A 1 181 ? -8.188 12.126 15.017 1.00 84.31 181 LYS A O 1
ATOM 1401 N N . VAL A 1 182 ? -6.901 10.433 14.262 1.00 87.12 182 VAL A N 1
ATOM 1402 C CA . VAL A 1 182 ? -7.934 9.394 14.289 1.00 87.12 182 VAL A CA 1
ATOM 1403 C C . VAL A 1 182 ? -7.699 8.475 15.475 1.00 87.12 182 VAL A C 1
ATOM 1405 O O . VAL A 1 182 ? -6.575 8.025 15.704 1.00 87.12 182 VAL A O 1
ATOM 1408 N N . PHE A 1 183 ? -8.776 8.161 16.183 1.00 92.44 183 PHE A N 1
ATOM 1409 C CA . PHE A 1 183 ? -8.825 7.174 17.252 1.00 92.44 183 PHE A CA 1
ATOM 1410 C C . PHE A 1 183 ? -10.009 6.257 17.002 1.00 92.44 183 PHE A C 1
ATOM 1412 O O . PHE A 1 183 ? -11.085 6.721 16.636 1.00 92.44 183 PHE A O 1
ATOM 1419 N N . ALA A 1 184 ? -9.827 4.963 17.197 1.00 93.62 184 ALA A N 1
ATOM 1420 C CA . ALA A 1 184 ? -10.866 3.987 16.958 1.00 93.62 184 ALA A CA 1
ATOM 1421 C C . ALA A 1 184 ? -10.927 2.980 18.095 1.00 93.62 184 ALA A C 1
ATOM 1423 O O . ALA A 1 184 ? -9.897 2.511 18.575 1.00 93.62 184 ALA A O 1
ATOM 1424 N N . LYS A 1 185 ? -12.146 2.624 18.490 1.00 95.50 185 LYS A N 1
ATOM 1425 C CA . LYS A 1 185 ? -12.427 1.610 19.503 1.00 95.50 185 LYS A CA 1
ATOM 1426 C C . LYS A 1 185 ? -13.308 0.528 18.900 1.00 95.50 185 LYS A C 1
ATOM 1428 O O . LYS A 1 185 ? -14.339 0.832 18.303 1.00 95.50 185 LYS A O 1
ATOM 1433 N N . ARG A 1 186 ? -12.915 -0.731 19.053 1.00 93.56 186 ARG A N 1
ATOM 1434 C CA . ARG A 1 186 ? -13.689 -1.883 18.591 1.00 93.56 186 ARG A CA 1
ATOM 1435 C C . ARG A 1 186 ? -15.040 -1.927 19.307 1.00 93.56 186 ARG A C 1
ATOM 1437 O O . ARG A 1 186 ? -15.118 -1.728 20.519 1.00 93.56 186 ARG A O 1
ATOM 1444 N N . ILE A 1 187 ? -16.099 -2.204 18.552 1.00 91.44 187 ILE A N 1
ATOM 1445 C CA . ILE A 1 187 ? -17.446 -2.418 19.086 1.00 91.44 187 ILE A CA 1
ATOM 1446 C C . ILE A 1 187 ? -17.605 -3.913 19.383 1.00 91.44 187 ILE A C 1
ATOM 1448 O O . ILE A 1 187 ? -17.610 -4.743 18.473 1.00 91.44 187 ILE A O 1
ATOM 1452 N N . THR A 1 188 ? -17.721 -4.270 20.659 1.00 73.56 188 THR A N 1
ATOM 1453 C CA . THR A 1 188 ? -17.985 -5.643 21.108 1.00 73.56 188 THR A CA 1
ATOM 1454 C C . THR A 1 188 ? -19.400 -6.074 20.694 1.00 73.56 188 THR A C 1
ATOM 1456 O O . THR A 1 188 ? -20.364 -5.377 20.991 1.00 73.56 188 THR A O 1
ATOM 1459 N N . GLY A 1 189 ? -19.532 -7.215 20.000 1.00 58.56 189 GLY A N 1
ATOM 1460 C CA . GLY A 1 189 ? -20.833 -7.814 19.633 1.00 58.56 189 GLY A CA 1
ATOM 1461 C C . GLY A 1 189 ? -21.218 -7.803 18.144 1.00 58.56 189 GLY A C 1
ATOM 1462 O O . GLY A 1 189 ? -22.292 -8.277 17.798 1.00 58.56 189 GLY A O 1
ATOM 1463 N N . SER A 1 190 ? -20.363 -7.308 17.243 1.00 45.88 190 SER A N 1
ATOM 1464 C CA . SER A 1 190 ? -20.607 -7.302 15.788 1.00 45.88 190 SER A CA 1
ATOM 1465 C C . SER A 1 190 ? -19.786 -8.392 15.084 1.00 45.88 190 SER A C 1
ATOM 1467 O O . SER A 1 190 ? -18.811 -8.090 14.395 1.00 45.88 190 SER A O 1
ATOM 1469 N N . SER A 1 191 ? -20.156 -9.662 15.248 1.00 39.91 191 SER A N 1
ATOM 1470 C CA . SER A 1 191 ? -19.638 -10.759 14.420 1.00 39.91 191 SER A CA 1
ATOM 1471 C C . SER A 1 191 ? -20.518 -10.939 13.180 1.00 39.91 191 SER A C 1
ATOM 1473 O O . SER A 1 191 ? -21.401 -11.788 13.156 1.00 39.91 191 SER A O 1
ATOM 1475 N N . THR A 1 192 ? -20.290 -10.146 12.141 1.00 38.94 192 THR A N 1
ATOM 1476 C CA . THR A 1 192 ? -20.766 -10.491 10.794 1.00 38.94 192 THR A CA 1
ATOM 1477 C C . THR A 1 192 ? -19.601 -10.303 9.844 1.00 38.94 192 THR A C 1
ATOM 1479 O O . THR A 1 192 ? -19.449 -9.261 9.215 1.00 38.94 192 THR A O 1
ATOM 1482 N N . TYR A 1 193 ? -18.722 -11.303 9.837 1.00 40.12 193 TYR A N 1
ATOM 1483 C CA . TYR A 1 193 ? -17.854 -11.563 8.702 1.00 40.12 193 TYR A CA 1
ATOM 1484 C C . TYR A 1 193 ? -18.733 -12.268 7.664 1.00 40.12 193 TYR A C 1
ATOM 1486 O O . TYR A 1 193 ? -18.964 -13.469 7.766 1.00 40.12 193 TYR A O 1
ATOM 1494 N N . GLU A 1 194 ? -19.298 -11.508 6.731 1.00 35.44 194 GLU A N 1
ATOM 1495 C CA . GLU A 1 194 ? -19.788 -12.063 5.471 1.00 35.44 194 GLU A CA 1
ATOM 1496 C C . GLU A 1 194 ? -18.728 -11.733 4.427 1.00 35.44 194 GLU A C 1
ATOM 1498 O O . GLU A 1 194 ? -18.544 -10.571 4.067 1.00 35.44 194 GLU A O 1
ATOM 1503 N N . SER A 1 195 ? -17.985 -12.748 3.982 1.00 34.91 195 SER A N 1
ATOM 1504 C CA . SER A 1 195 ? -17.068 -12.605 2.857 1.00 34.91 195 SER A CA 1
ATOM 1505 C C . SER A 1 195 ? -17.880 -12.189 1.633 1.00 34.91 195 SER A C 1
ATOM 1507 O O . SER A 1 195 ? -18.670 -12.980 1.111 1.00 34.91 195 SER A O 1
ATOM 1509 N N . ARG A 1 196 ? -17.714 -10.950 1.172 1.00 36.47 196 ARG A N 1
ATOM 1510 C CA . ARG A 1 196 ? -18.221 -10.565 -0.141 1.00 36.47 196 ARG A CA 1
ATOM 1511 C C . ARG A 1 196 ? -17.291 -11.143 -1.190 1.00 36.47 196 ARG A C 1
ATOM 1513 O O . ARG A 1 196 ? -16.146 -10.724 -1.320 1.00 36.47 196 ARG A O 1
ATOM 1520 N N . ASP A 1 197 ? -17.810 -12.126 -1.910 1.00 29.95 197 ASP A N 1
ATOM 1521 C CA . ASP A 1 197 ? -17.189 -12.667 -3.108 1.00 29.95 197 ASP A CA 1
ATOM 1522 C C . ASP A 1 197 ? -17.181 -11.550 -4.164 1.00 29.95 197 ASP A C 1
ATOM 1524 O O . ASP A 1 197 ? -18.213 -11.193 -4.738 1.00 29.95 197 ASP A O 1
ATOM 1528 N N . HIS A 1 198 ? -16.032 -10.902 -4.353 1.00 37.12 198 HIS A N 1
ATOM 1529 C CA . HIS A 1 198 ? -15.863 -9.854 -5.353 1.00 37.12 198 HIS A CA 1
ATOM 1530 C C . HIS A 1 198 ? -15.617 -10.487 -6.726 1.00 37.12 198 HIS A C 1
ATOM 1532 O O . HIS A 1 198 ? -14.535 -10.388 -7.302 1.00 37.12 198 HIS A O 1
ATOM 1538 N N . SER A 1 199 ? -16.652 -11.119 -7.287 1.00 29.39 199 SER A N 1
ATOM 1539 C CA . SER A 1 199 ? -16.705 -11.346 -8.728 1.00 29.39 199 SER A CA 1
ATOM 1540 C C . SER A 1 199 ? -16.805 -9.983 -9.422 1.00 29.39 199 SER A C 1
ATOM 1542 O O . SER A 1 199 ? -17.788 -9.259 -9.264 1.00 29.39 199 SER A O 1
ATOM 1544 N N . ILE A 1 200 ? -15.732 -9.644 -10.129 1.00 32.56 200 ILE A N 1
ATOM 1545 C CA . ILE A 1 200 ? -15.483 -8.470 -10.972 1.00 32.56 200 ILE A CA 1
ATOM 1546 C C . ILE A 1 200 ? -16.776 -7.932 -11.611 1.00 32.56 200 ILE A C 1
ATOM 1548 O O . ILE A 1 200 ? -17.361 -8.571 -12.482 1.00 32.56 200 ILE A O 1
ATOM 1552 N N . VAL A 1 201 ? -17.201 -6.732 -11.203 1.00 30.23 201 VAL A N 1
ATOM 1553 C CA . VAL A 1 201 ? -18.203 -5.941 -11.932 1.00 30.23 201 VAL A CA 1
ATOM 1554 C C . VAL A 1 20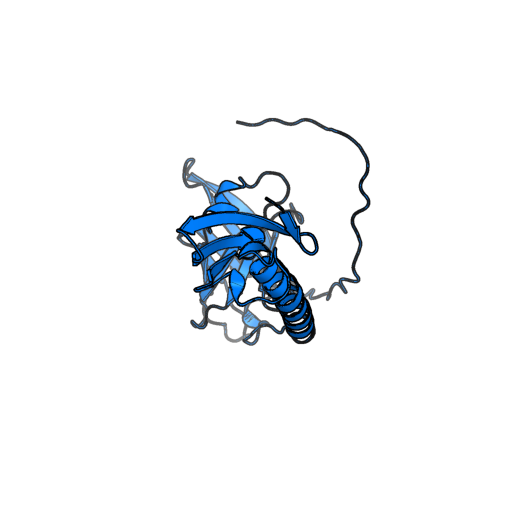1 ? -17.452 -4.846 -12.679 1.00 30.23 201 VAL A C 1
ATOM 1556 O O . VAL A 1 201 ? -16.945 -3.904 -12.071 1.00 30.23 201 VAL A O 1
ATOM 1559 N N . GLU A 1 202 ? -17.351 -4.992 -13.999 1.00 26.72 202 GLU A N 1
ATOM 1560 C CA . GLU A 1 202 ? -16.847 -3.943 -14.887 1.00 26.72 202 GLU A CA 1
ATOM 1561 C C . GLU A 1 202 ? -17.729 -2.683 -14.779 1.00 26.72 202 GLU A C 1
ATOM 1563 O O . GLU A 1 202 ? -18.961 -2.789 -14.814 1.00 26.72 202 GLU A O 1
ATOM 1568 N N . PRO A 1 203 ? -17.155 -1.472 -14.663 1.00 31.78 203 PRO A N 1
ATOM 1569 C CA . PRO A 1 203 ? -17.949 -0.253 -14.668 1.00 31.78 203 PRO A CA 1
ATOM 1570 C C . PRO A 1 203 ? -18.459 0.050 -16.084 1.00 31.78 203 PRO A C 1
ATOM 1572 O O . PRO A 1 203 ? -17.687 0.382 -16.983 1.00 31.78 203 PRO A O 1
ATOM 1575 N N . ARG A 1 204 ? -19.785 -0.009 -16.265 1.00 26.33 204 ARG A N 1
ATOM 1576 C CA . ARG A 1 204 ? -20.470 0.646 -17.387 1.00 26.33 204 ARG A CA 1
ATOM 1577 C C . ARG A 1 204 ? -20.324 2.161 -17.237 1.00 26.33 204 ARG A C 1
ATOM 1579 O O . ARG A 1 204 ? -20.816 2.744 -16.274 1.00 26.33 204 ARG A O 1
ATOM 1586 N N . LEU A 1 205 ? -19.642 2.768 -18.201 1.00 36.56 205 LEU A N 1
ATOM 1587 C CA . LEU A 1 205 ? -19.773 4.181 -18.537 1.00 36.56 205 LEU A CA 1
ATOM 1588 C C . LEU A 1 205 ? -21.205 4.410 -19.031 1.00 36.56 205 LEU A C 1
ATOM 1590 O O . LEU A 1 205 ? -21.589 3.755 -19.992 1.00 36.56 205 LEU A O 1
ATOM 1594 N N . ASP A 1 206 ? -21.985 5.246 -18.343 1.00 31.48 206 ASP A N 1
ATOM 1595 C CA . ASP A 1 206 ? -22.813 6.290 -18.966 1.00 31.48 206 ASP A CA 1
ATOM 1596 C C . ASP A 1 206 ? -23.613 7.111 -17.931 1.00 31.48 206 ASP A C 1
ATOM 1598 O O . ASP A 1 206 ? -24.024 6.618 -16.881 1.00 31.48 206 ASP A O 1
ATOM 1602 N N . ASP A 1 207 ? -23.801 8.379 -18.311 1.00 29.45 207 ASP A N 1
ATOM 1603 C CA . ASP A 1 207 ? -24.723 9.418 -17.831 1.00 29.45 207 ASP A CA 1
ATOM 1604 C C . ASP A 1 207 ? -24.391 10.277 -16.590 1.00 29.45 207 ASP A C 1
ATOM 1606 O O . ASP A 1 207 ? -24.765 9.994 -15.457 1.00 29.45 207 ASP A O 1
ATOM 1610 N N . GLY A 1 208 ? -23.827 11.460 -16.885 1.00 25.48 208 GLY A N 1
ATOM 1611 C CA . GLY A 1 208 ? -24.563 12.731 -16.735 1.00 25.48 208 GLY A CA 1
ATOM 1612 C C . GLY A 1 208 ? -24.560 13.436 -15.364 1.00 25.48 208 GLY A C 1
ATOM 1613 O O . GLY A 1 208 ? -24.581 12.788 -14.326 1.00 25.48 208 GLY A O 1
ATOM 1614 N N . PRO A 1 209 ? -24.523 14.787 -15.314 1.00 32.66 209 PRO A N 1
ATOM 1615 C CA . PRO A 1 209 ? -23.937 15.510 -14.190 1.00 32.66 209 PRO A CA 1
ATOM 1616 C C . PRO A 1 209 ? -24.964 15.931 -13.131 1.00 32.66 209 PRO A C 1
ATOM 1618 O O . PRO A 1 209 ? -26.023 16.468 -13.446 1.00 32.66 209 PRO A O 1
ATOM 1621 N N . SER A 1 210 ? -24.590 15.832 -11.856 1.00 25.86 210 SER A N 1
ATOM 1622 C CA . SER A 1 210 ? -25.242 16.589 -10.786 1.00 25.86 210 SER A CA 1
ATOM 1623 C C . SER A 1 210 ? -24.198 17.268 -9.904 1.00 25.86 210 SER A C 1
ATOM 1625 O O . SER A 1 210 ? -23.478 16.630 -9.137 1.00 25.86 210 SER A O 1
ATOM 1627 N N . PHE A 1 211 ? -24.137 18.584 -10.090 1.00 28.27 211 PHE A N 1
ATOM 1628 C CA . PHE A 1 211 ? -23.498 19.608 -9.274 1.00 28.27 211 PHE A CA 1
ATOM 1629 C C . PHE A 1 211 ? -23.561 19.324 -7.770 1.00 28.27 211 PHE A C 1
ATOM 1631 O O . PHE A 1 211 ? -24.646 19.074 -7.267 1.00 28.27 211 PHE A O 1
ATOM 1638 N N . PHE A 1 212 ? -22.444 19.509 -7.059 1.00 24.75 212 PHE A N 1
ATOM 1639 C CA . PHE A 1 212 ? -22.375 20.324 -5.838 1.00 24.75 212 PHE A CA 1
ATOM 1640 C C . PHE A 1 212 ? -20.911 20.727 -5.576 1.00 24.75 212 PHE A C 1
ATOM 1642 O O . PHE A 1 212 ? -20.021 19.890 -5.470 1.00 24.75 212 PHE A O 1
ATOM 1649 N N . SER A 1 213 ? -20.685 22.040 -5.525 1.00 25.47 213 SE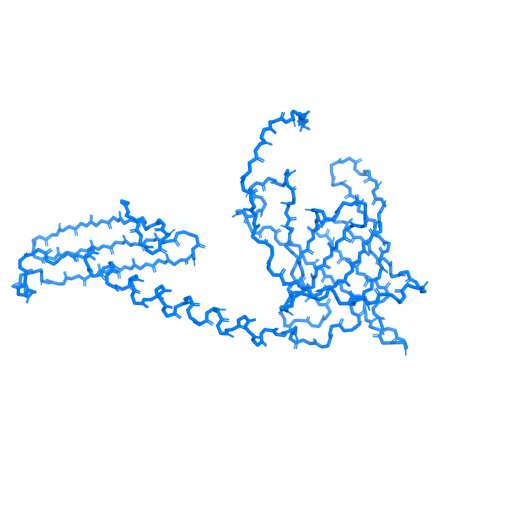R A N 1
ATOM 1650 C CA . SER A 1 213 ? -19.433 22.726 -5.180 1.00 25.47 213 SER A CA 1
ATOM 1651 C C . SER A 1 213 ? -19.395 23.001 -3.679 1.00 25.47 213 SER A C 1
ATOM 1653 O O . SER A 1 213 ? -20.415 23.450 -3.171 1.00 25.47 213 SER A O 1
ATOM 1655 N N . LEU A 1 214 ? -18.239 22.841 -3.026 1.00 26.44 214 LEU A N 1
ATOM 1656 C CA . LEU A 1 214 ? -17.838 23.435 -1.731 1.00 26.44 214 LEU A CA 1
ATOM 1657 C C . LEU A 1 214 ? -16.292 23.383 -1.703 1.00 26.44 214 LEU A C 1
ATOM 1659 O O . LEU A 1 214 ? -15.735 22.295 -1.825 1.00 26.44 214 LEU A O 1
ATOM 1663 N N . VAL A 1 215 ? -15.587 24.499 -1.941 1.00 30.69 215 VAL A N 1
ATOM 1664 C CA . VAL A 1 215 ? -15.056 25.466 -0.942 1.00 30.69 215 VAL A CA 1
ATOM 1665 C C . VAL A 1 215 ? -14.287 24.793 0.188 1.00 30.69 215 VAL A C 1
ATOM 1667 O O . VAL A 1 215 ? -14.932 24.101 1.004 1.00 30.69 215 VAL A O 1
#

Mean predicted aligned error: 15.21 Å

Foldseek 3Di:
DDAAPNFDKDKDWDDDVQKIKMWIDGVVVRDIDIFIDPGCVVPVPNPCHSVVVVNVCCNVVVVVVVVVVVVCQVQQAAPDPCVQVFAKKWKWFQDPPPRDIDTFIWGWDDDRNWIWTATPVHRQWTWIWHDDPDPQKTWIDTPDDPDDPVCCVVVVVTWIKGFAQGDPVRHTQWIATVVRRMTIGHDPPTPDPDDDPCPDDDDDDDDDDDDDDDD

pLDDT: mean 74.52, std 20.1, range [24.75, 95.69]